Protein AF-A0A8T2RJU0-F1 (afdb_monomer_lite)

Structure (mmCIF, N/CA/C/O backbone):
data_AF-A0A8T2RJU0-F1
#
_entry.id   AF-A0A8T2RJU0-F1
#
loop_
_atom_site.group_PDB
_atom_site.id
_atom_site.type_symbol
_atom_site.label_atom_id
_atom_site.label_alt_id
_atom_site.label_comp_id
_atom_site.label_asym_id
_atom_site.label_entity_id
_atom_site.label_seq_id
_atom_site.pdbx_PDB_ins_code
_atom_site.Cartn_x
_atom_site.Cartn_y
_atom_site.Cartn_z
_atom_site.occupancy
_atom_site.B_iso_or_equiv
_atom_site.auth_seq_id
_atom_site.auth_comp_id
_atom_site.auth_asym_id
_atom_site.auth_atom_id
_atom_site.pdbx_PDB_model_num
ATOM 1 N N . MET A 1 1 ? -23.908 3.191 -24.877 1.00 33.78 1 MET A N 1
ATOM 2 C CA . MET A 1 1 ? -23.913 2.663 -23.496 1.00 33.78 1 MET A CA 1
ATOM 3 C C . MET A 1 1 ? -22.673 3.198 -22.809 1.00 33.78 1 MET A C 1
ATOM 5 O O . MET A 1 1 ? -21.604 2.634 -22.975 1.00 33.78 1 MET A O 1
ATOM 9 N N . GLU A 1 2 ? -22.792 4.337 -22.132 1.00 31.78 2 GLU A N 1
ATOM 10 C CA . GLU A 1 2 ? -21.718 4.871 -21.294 1.00 31.78 2 GLU A CA 1
ATOM 11 C C . GLU A 1 2 ? -21.849 4.246 -19.907 1.00 31.78 2 GLU A C 1
ATOM 13 O O . GLU A 1 2 ? -22.791 4.521 -19.166 1.00 31.78 2 GLU A O 1
ATOM 18 N N . THR A 1 3 ? -20.930 3.351 -19.564 1.00 36.59 3 THR A N 1
ATOM 19 C CA . THR A 1 3 ? -20.770 2.868 -18.194 1.00 36.59 3 THR A CA 1
ATOM 20 C C . THR A 1 3 ? -20.219 4.012 -17.352 1.00 36.59 3 THR A C 1
ATOM 22 O O . THR A 1 3 ? -19.035 4.344 -17.437 1.00 36.59 3 THR A O 1
ATOM 25 N N . SER A 1 4 ? -21.081 4.645 -16.555 1.00 39.00 4 SER A N 1
ATOM 26 C CA . SER A 1 4 ? -20.671 5.668 -15.597 1.00 39.00 4 SER A CA 1
ATOM 27 C C . SER A 1 4 ? -19.676 5.065 -14.603 1.00 39.00 4 SER A C 1
ATOM 29 O O . SER A 1 4 ? -20.055 4.239 -13.769 1.00 39.00 4 SER A O 1
ATOM 31 N N . LYS A 1 5 ? -18.410 5.491 -14.660 1.00 43.53 5 LYS A N 1
ATOM 32 C CA . LYS A 1 5 ? -17.435 5.286 -13.582 1.00 43.53 5 LYS A CA 1
ATOM 33 C C . LYS A 1 5 ? -17.913 6.071 -12.358 1.00 43.53 5 LYS A C 1
ATOM 35 O O . LYS A 1 5 ? -17.593 7.244 -12.185 1.00 43.53 5 LYS A O 1
ATOM 40 N N . GLN A 1 6 ? -18.753 5.445 -11.538 1.00 42.31 6 GLN A N 1
ATOM 41 C CA . GLN A 1 6 ? -19.249 6.016 -10.290 1.00 42.31 6 GLN A CA 1
ATOM 42 C C . GLN A 1 6 ? -18.139 5.962 -9.232 1.00 42.31 6 GLN A C 1
ATOM 44 O O . GLN A 1 6 ? -18.083 5.086 -8.356 1.00 42.31 6 GLN A O 1
ATOM 49 N N . GLY A 1 7 ? -17.260 6.967 -9.288 1.00 53.59 7 GLY A N 1
ATOM 50 C CA . GLY A 1 7 ? -16.509 7.402 -8.112 1.00 53.59 7 GLY A CA 1
ATOM 51 C C . GLY A 1 7 ? -17.478 7.589 -6.938 1.00 53.59 7 GLY A C 1
ATOM 52 O O . GLY A 1 7 ? -18.671 7.790 -7.161 1.00 53.59 7 GLY A O 1
ATOM 53 N N . LEU A 1 8 ? -17.004 7.464 -5.687 1.00 56.50 8 LEU A N 1
ATOM 54 C CA . LEU A 1 8 ? -17.857 7.660 -4.497 1.00 56.50 8 LEU A CA 1
ATOM 55 C C . LEU A 1 8 ? -18.736 8.907 -4.689 1.00 56.50 8 LEU A C 1
ATOM 57 O O . LEU A 1 8 ? -18.196 10.014 -4.716 1.00 56.50 8 LEU A O 1
ATOM 61 N N . ASN A 1 9 ? -20.038 8.693 -4.893 1.00 71.00 9 ASN A N 1
ATOM 62 C CA . ASN A 1 9 ? -21.027 9.749 -5.054 1.00 71.00 9 ASN A CA 1
ATOM 63 C C . ASN A 1 9 ? -21.396 10.290 -3.664 1.00 71.00 9 ASN A C 1
ATOM 65 O O . ASN A 1 9 ? -21.119 9.647 -2.647 1.00 71.00 9 ASN A O 1
ATOM 69 N N . ASP A 1 10 ? -22.032 11.458 -3.603 1.00 66.81 10 ASP A N 1
ATOM 70 C CA . ASP A 1 10 ? -22.423 12.097 -2.336 1.00 66.81 10 ASP A CA 1
ATOM 71 C C . ASP A 1 10 ? -23.282 11.177 -1.453 1.00 66.81 10 ASP A C 1
ATOM 73 O O . ASP A 1 10 ? -23.211 11.223 -0.227 1.00 66.81 10 ASP A O 1
ATOM 77 N N . LYS A 1 11 ? -24.019 10.250 -2.078 1.00 66.94 11 LYS A N 1
ATOM 78 C CA . LYS A 1 11 ? -24.786 9.205 -1.395 1.00 66.94 11 LYS A CA 1
ATOM 79 C C . LYS A 1 11 ? -23.885 8.239 -0.614 1.00 66.94 11 LYS A C 1
ATOM 81 O O . LYS A 1 11 ? -24.197 7.935 0.531 1.00 66.94 11 LYS A O 1
ATOM 86 N N . CYS A 1 12 ? -22.758 7.792 -1.174 1.00 66.31 12 CYS A N 1
ATOM 87 C CA . CYS A 1 12 ? -21.783 6.978 -0.440 1.00 66.31 12 CYS A CA 1
ATOM 88 C C . CYS A 1 12 ? -21.172 7.749 0.737 1.00 66.31 12 CYS A C 1
ATOM 90 O O . CYS A 1 12 ? -21.046 7.186 1.820 1.00 66.31 12 CYS A O 1
ATOM 92 N N . MET A 1 13 ? -20.825 9.027 0.553 1.00 70.19 13 MET A N 1
ATOM 93 C CA . MET A 1 13 ? -20.273 9.846 1.643 1.00 70.19 13 MET A CA 1
ATOM 94 C C . MET A 1 13 ? -21.298 10.084 2.757 1.00 70.19 13 MET A C 1
ATOM 96 O O . MET A 1 13 ? -20.949 10.012 3.931 1.00 70.19 13 MET A O 1
ATOM 100 N N . SER A 1 14 ? -22.569 10.286 2.401 1.00 73.00 14 SER A N 1
ATOM 101 C CA . SER A 1 14 ? -23.668 10.368 3.364 1.00 73.00 14 SER A CA 1
ATOM 102 C C . SER A 1 14 ? -23.851 9.061 4.137 1.00 73.00 14 SER A C 1
ATOM 104 O O . SER A 1 14 ? -24.059 9.110 5.343 1.00 73.00 14 SER A O 1
ATOM 106 N N . ILE A 1 15 ? -23.748 7.901 3.477 1.00 73.00 15 ILE A N 1
ATOM 107 C CA . ILE A 1 15 ? -23.814 6.594 4.152 1.00 73.00 15 ILE A CA 1
ATOM 108 C C . ILE A 1 15 ? -22.641 6.436 5.121 1.00 73.00 15 ILE A C 1
ATOM 110 O O . ILE A 1 15 ? -22.858 6.043 6.261 1.00 73.00 15 ILE A O 1
ATOM 114 N N . VAL A 1 16 ? -21.417 6.788 4.708 1.00 68.56 16 VAL A N 1
ATOM 115 C CA . VAL A 1 16 ? -20.245 6.768 5.598 1.00 68.56 16 VAL A CA 1
ATOM 116 C C . VAL A 1 16 ? -20.484 7.655 6.822 1.00 68.56 16 VAL A C 1
ATOM 118 O O . VAL A 1 16 ? -20.270 7.196 7.936 1.00 68.56 16 VAL A O 1
ATOM 121 N N . ALA A 1 17 ? -20.996 8.876 6.642 1.00 72.62 17 ALA A N 1
ATOM 122 C CA . ALA A 1 17 ? -21.311 9.772 7.755 1.00 72.62 17 ALA A CA 1
ATOM 123 C C . ALA A 1 17 ? -22.383 9.197 8.702 1.00 72.62 17 ALA A C 1
ATOM 125 O O . ALA A 1 17 ? -22.285 9.362 9.915 1.00 72.62 17 ALA A O 1
ATOM 126 N N . SER A 1 18 ? -23.389 8.489 8.178 1.00 72.12 18 SER A N 1
ATOM 127 C CA . SER A 1 18 ? -24.371 7.775 9.005 1.00 72.12 18 SER A CA 1
ATOM 128 C C . SER A 1 18 ? -23.759 6.576 9.740 1.00 72.12 18 SER A C 1
ATOM 130 O O . SER A 1 18 ? -24.092 6.345 10.897 1.00 72.12 18 SER A O 1
ATOM 132 N N . LEU A 1 19 ? -22.833 5.837 9.119 1.00 67.81 19 LEU A N 1
ATOM 133 C CA . LEU A 1 19 ? -22.111 4.735 9.770 1.00 67.81 19 LEU A CA 1
ATOM 134 C C . LEU A 1 19 ? -21.207 5.226 10.910 1.00 67.81 19 LEU A C 1
ATOM 136 O O . LEU A 1 19 ? -21.098 4.547 11.928 1.00 67.81 19 LEU A O 1
ATOM 140 N N . GLU A 1 20 ? -20.610 6.416 10.789 1.00 65.88 20 GLU A N 1
ATOM 141 C CA . GLU A 1 20 ? -19.825 7.027 11.875 1.00 65.88 20 GLU A CA 1
ATOM 142 C C . GLU A 1 20 ? -20.654 7.234 13.151 1.00 65.88 20 GLU A C 1
ATOM 144 O O . GLU A 1 20 ? -20.118 7.137 14.254 1.00 65.88 20 GLU A O 1
ATOM 149 N N . GLN A 1 21 ? -21.965 7.462 13.012 1.00 65.62 21 GLN A N 1
ATOM 150 C CA . GLN A 1 21 ? -22.892 7.587 14.144 1.00 65.62 21 GLN A CA 1
ATOM 151 C C . GLN A 1 21 ? -23.200 6.235 14.804 1.00 65.62 21 GLN A C 1
ATOM 153 O O . GLN A 1 21 ? -23.546 6.202 15.981 1.00 65.62 21 GLN A O 1
ATOM 158 N N . LEU A 1 22 ? -23.062 5.131 14.062 1.00 64.44 22 LEU A N 1
ATOM 159 C CA . LEU A 1 22 ? -23.313 3.767 14.543 1.00 64.44 22 LEU A CA 1
ATOM 160 C C . LEU A 1 22 ? -22.086 3.128 15.211 1.00 64.44 22 LEU A C 1
ATOM 162 O O . LEU A 1 22 ? -22.232 2.106 15.869 1.00 64.44 22 LEU A O 1
ATOM 166 N N . ARG A 1 23 ? -20.897 3.724 15.033 1.00 62.44 23 ARG A N 1
ATOM 167 C CA . ARG A 1 23 ? -19.598 3.402 15.656 1.00 62.44 23 ARG A CA 1
ATOM 168 C C . ARG A 1 23 ? -19.475 1.962 16.186 1.00 62.44 23 ARG A C 1
ATOM 170 O O . ARG A 1 23 ? -19.374 1.734 17.385 1.00 62.44 23 ARG A O 1
ATOM 177 N N . HIS A 1 24 ? -19.391 0.996 15.272 1.00 70.12 24 HIS A N 1
ATOM 178 C CA . HIS A 1 24 ? -19.139 -0.418 15.591 1.00 70.12 24 HIS A CA 1
ATOM 179 C C . HIS A 1 24 ? -17.650 -0.749 15.796 1.00 70.12 24 HIS A C 1
ATOM 181 O O . HIS A 1 24 ? -17.226 -1.880 15.612 1.00 70.12 24 HIS A O 1
ATOM 187 N N . VAL A 1 25 ? -16.820 0.228 16.162 1.00 82.12 25 VAL A N 1
ATOM 188 C CA . VAL A 1 25 ? -15.382 -0.018 16.333 1.00 82.12 25 VAL A CA 1
ATOM 189 C C . VAL A 1 25 ? -15.129 -0.462 17.774 1.00 82.12 25 VAL A C 1
ATOM 191 O O . VAL A 1 25 ? -15.402 0.331 18.681 1.00 82.12 25 VAL A O 1
ATOM 194 N N . PRO A 1 26 ? -14.632 -1.691 18.016 1.00 86.25 26 PRO A N 1
ATOM 195 C CA . PRO A 1 26 ? -14.205 -2.079 19.352 1.00 86.25 26 PRO A CA 1
ATOM 196 C C . PRO A 1 26 ? -13.078 -1.148 19.804 1.00 86.25 26 PRO A C 1
ATOM 198 O O . PRO A 1 26 ? -12.271 -0.710 18.985 1.00 86.25 26 PRO A O 1
ATOM 201 N N . ASP A 1 27 ? -13.008 -0.849 21.101 1.00 91.25 27 ASP A N 1
ATOM 202 C CA . ASP A 1 27 ? -11.884 -0.084 21.642 1.00 91.25 27 ASP A CA 1
ATOM 203 C C . ASP A 1 27 ? -10.588 -0.858 21.370 1.00 91.25 27 ASP A C 1
ATOM 205 O O . ASP A 1 27 ? -10.375 -1.932 21.936 1.00 91.25 27 ASP A O 1
ATOM 209 N N . LEU A 1 28 ? -9.752 -0.324 20.476 1.00 92.06 28 LEU A N 1
ATOM 210 C CA . LEU A 1 28 ? -8.515 -0.964 20.033 1.00 92.06 28 LEU A CA 1
ATOM 211 C C . LEU A 1 28 ? -7.458 -1.011 21.138 1.00 92.06 28 LEU A C 1
ATOM 213 O O . LEU A 1 28 ? -6.610 -1.896 21.123 1.00 92.06 28 LEU A O 1
ATOM 217 N N . VAL A 1 29 ? -7.499 -0.088 22.104 1.00 92.81 29 VAL A N 1
ATOM 218 C CA . VAL A 1 29 ? -6.594 -0.126 23.261 1.00 92.81 29 VAL A CA 1
ATOM 219 C C . VAL A 1 29 ? -6.959 -1.311 24.152 1.00 92.81 29 VAL A C 1
ATOM 221 O O . VAL A 1 29 ? -6.074 -2.005 24.647 1.00 92.81 29 VAL A O 1
ATOM 224 N N . ALA A 1 30 ? -8.257 -1.573 24.321 1.00 93.19 30 ALA A N 1
ATOM 225 C CA . ALA A 1 30 ? -8.746 -2.726 25.074 1.00 93.19 30 ALA A CA 1
ATOM 226 C C . ALA A 1 30 ? -8.676 -4.046 24.280 1.00 93.19 30 ALA A C 1
ATOM 228 O O . ALA A 1 30 ? -8.506 -5.105 24.879 1.00 93.19 30 ALA A O 1
ATOM 229 N N . ASN A 1 31 ? -8.800 -3.993 22.950 1.00 92.12 31 ASN A N 1
ATOM 230 C CA . ASN A 1 31 ? -8.857 -5.153 22.055 1.00 92.12 31 ASN A CA 1
ATOM 231 C C . ASN A 1 31 ? -7.889 -4.986 20.866 1.00 92.12 31 ASN A C 1
ATOM 233 O O . ASN A 1 31 ? -8.332 -4.849 19.721 1.00 92.12 31 ASN A O 1
ATOM 237 N N . PRO A 1 32 ? -6.565 -5.011 21.098 1.00 90.69 32 PRO A N 1
ATOM 238 C CA . PRO A 1 32 ? -5.572 -4.767 20.049 1.00 90.69 32 PRO A CA 1
ATOM 239 C C . PRO A 1 32 ? -5.605 -5.818 18.935 1.00 90.69 32 PRO A C 1
ATOM 241 O O . PRO A 1 32 ? -5.255 -5.527 17.796 1.00 90.69 32 PRO A O 1
ATOM 244 N N . ASP A 1 33 ? -6.089 -7.028 19.215 1.00 90.75 33 ASP A N 1
ATOM 245 C CA . ASP A 1 33 ? -6.210 -8.082 18.205 1.00 90.75 33 ASP A CA 1
ATOM 246 C C . ASP A 1 33 ? -7.253 -7.768 17.123 1.00 90.75 33 ASP A C 1
ATOM 248 O O . ASP A 1 33 ? -7.176 -8.319 16.025 1.00 90.75 33 ASP A O 1
ATOM 252 N N . ALA A 1 34 ? -8.175 -6.832 17.375 1.00 90.69 34 ALA A N 1
ATOM 253 C CA . ALA A 1 34 ? -9.215 -6.453 16.422 1.00 90.69 34 ALA A CA 1
ATOM 254 C C . ALA A 1 34 ? -8.659 -5.850 15.119 1.00 90.69 34 ALA A C 1
ATOM 256 O O . ALA A 1 34 ? -9.334 -5.890 14.091 1.00 90.69 34 ALA A O 1
ATOM 257 N N . VAL A 1 35 ? -7.429 -5.314 15.118 1.00 91.00 35 VAL A N 1
ATOM 258 C CA . VAL A 1 35 ? -6.805 -4.781 13.892 1.00 91.00 35 VAL A CA 1
ATOM 259 C C . VAL A 1 35 ? -6.093 -5.835 13.053 1.00 91.00 35 VAL A C 1
ATOM 261 O O . VAL A 1 35 ? -5.775 -5.563 11.895 1.00 91.00 35 VAL A O 1
ATOM 264 N N . LYS A 1 36 ? -5.853 -7.032 13.590 1.00 91.88 36 LYS A N 1
ATOM 265 C CA . LYS A 1 36 ? -5.057 -8.060 12.914 1.00 91.88 36 LYS A CA 1
ATOM 266 C C . LYS A 1 36 ? -5.770 -8.618 11.685 1.00 91.88 36 LYS A C 1
ATOM 268 O O . LYS A 1 36 ? -7.000 -8.574 11.587 1.00 91.88 36 LYS A O 1
ATOM 273 N N . GLY A 1 37 ? -4.979 -9.149 10.760 1.00 90.94 37 GLY A N 1
ATOM 274 C CA . GLY A 1 37 ? -5.450 -9.873 9.584 1.00 90.94 37 GLY A CA 1
ATOM 275 C C . GLY A 1 37 ? -5.097 -9.200 8.263 1.00 90.94 37 GLY A C 1
ATOM 276 O O . GLY A 1 37 ? -4.570 -8.086 8.213 1.00 90.94 37 GLY A O 1
ATOM 277 N N . ARG A 1 38 ? -5.408 -9.913 7.179 1.00 92.69 38 ARG A N 1
ATOM 278 C CA . ARG A 1 38 ? -5.237 -9.445 5.807 1.00 92.69 38 ARG A CA 1
ATOM 279 C C . ARG A 1 38 ? -6.521 -8.799 5.310 1.00 92.69 38 ARG A C 1
ATOM 281 O O . ARG A 1 38 ? -7.581 -9.420 5.295 1.00 92.69 38 ARG A O 1
ATOM 288 N N . LEU A 1 39 ? -6.415 -7.560 4.858 1.00 93.69 39 LEU A N 1
ATOM 289 C CA . LEU A 1 39 ? -7.517 -6.784 4.307 1.00 93.69 39 LEU A CA 1
ATOM 290 C C . LEU A 1 39 ? -7.314 -6.593 2.805 1.00 93.69 39 LEU A C 1
ATOM 292 O O . LEU A 1 39 ? -6.226 -6.209 2.394 1.00 93.69 39 LEU A O 1
ATOM 296 N N . ILE A 1 40 ? -8.348 -6.785 1.990 1.00 93.44 40 ILE A N 1
ATOM 297 C CA . ILE A 1 40 ? -8.352 -6.397 0.573 1.00 93.44 40 ILE A CA 1
ATOM 298 C C . ILE A 1 40 ? -9.119 -5.087 0.385 1.00 93.44 40 ILE A C 1
ATOM 300 O O . ILE A 1 40 ? -10.177 -4.881 0.980 1.00 93.44 40 ILE A O 1
ATOM 304 N N . GLY A 1 41 ? -8.597 -4.195 -0.450 1.00 90.31 41 GLY A N 1
ATOM 305 C CA . GLY A 1 41 ? -9.275 -2.968 -0.848 1.00 90.31 41 GLY A CA 1
ATOM 306 C C . GLY A 1 41 ? -10.473 -3.268 -1.741 1.00 90.31 41 GLY A C 1
ATOM 307 O O . GLY A 1 41 ? -10.314 -3.828 -2.817 1.00 90.31 41 GLY A O 1
ATOM 308 N N . LEU A 1 42 ? -11.672 -2.872 -1.308 1.00 87.69 42 LEU A N 1
ATOM 309 C CA . LEU A 1 42 ? -12.883 -2.922 -2.136 1.00 87.69 42 LEU A CA 1
ATOM 310 C C . LEU A 1 42 ? -13.110 -1.605 -2.869 1.00 87.69 42 LEU A C 1
ATOM 312 O O . LEU A 1 42 ? -13.572 -1.561 -4.006 1.00 87.69 42 LEU A O 1
ATOM 316 N N . LYS A 1 43 ? -12.845 -0.502 -2.172 1.00 83.69 43 LYS A N 1
ATOM 317 C CA . LYS A 1 43 ? -12.972 0.841 -2.716 1.00 83.69 43 LYS A CA 1
ATOM 318 C C . LYS A 1 43 ? -12.112 1.781 -1.909 1.00 83.69 43 LYS A C 1
ATOM 320 O O . LYS A 1 43 ? -11.907 1.598 -0.715 1.00 83.69 43 LYS A O 1
ATOM 325 N N . GLY A 1 44 ? -11.719 2.875 -2.521 1.00 76.38 44 GLY A N 1
ATOM 326 C CA . GLY A 1 44 ? -11.268 4.007 -1.750 1.00 76.38 44 GLY A CA 1
ATOM 327 C C . GLY A 1 44 ? -10.933 5.182 -2.631 1.00 76.38 44 GLY A C 1
ATOM 328 O O . GLY A 1 44 ? -10.990 5.107 -3.855 1.00 76.38 44 GLY A O 1
ATOM 329 N N . LYS A 1 45 ? -10.620 6.274 -1.960 1.00 75.38 45 LYS A N 1
ATOM 330 C CA . LYS A 1 45 ? -10.137 7.502 -2.556 1.00 75.38 45 LYS A CA 1
ATOM 331 C C . LYS A 1 45 ? -8.966 7.957 -1.722 1.00 75.38 45 LYS A C 1
ATOM 333 O O . LYS A 1 45 ? -9.132 8.230 -0.533 1.00 75.38 45 LYS A O 1
ATOM 338 N N . TYR A 1 46 ? -7.798 8.052 -2.333 1.00 73.94 46 TYR A N 1
ATOM 339 C CA . TYR A 1 46 ? -6.639 8.642 -1.683 1.00 73.94 46 TYR A CA 1
ATOM 340 C C . TYR A 1 46 ? -6.307 9.972 -2.337 1.00 73.94 46 TYR A C 1
ATOM 342 O O . TYR A 1 46 ? -6.483 10.179 -3.537 1.00 73.94 46 TYR A O 1
ATOM 350 N N . LYS A 1 47 ? -5.890 10.907 -1.490 1.00 69.12 47 LYS A N 1
ATOM 351 C CA . LYS A 1 47 ? -5.548 12.258 -1.894 1.00 69.12 47 LYS A CA 1
ATOM 352 C C . LYS A 1 47 ? -4.099 12.273 -2.360 1.00 69.12 47 LYS A C 1
ATOM 354 O O . LYS A 1 47 ? -3.185 12.166 -1.544 1.00 69.12 47 LYS A O 1
ATOM 359 N N . GLU A 1 48 ? -3.903 12.417 -3.660 1.00 68.38 48 GLU A N 1
ATOM 360 C CA . GLU A 1 48 ? -2.595 12.644 -4.257 1.00 68.38 48 GLU A CA 1
ATOM 361 C C . GLU A 1 48 ? -2.312 14.149 -4.306 1.00 68.38 48 GLU A C 1
ATOM 363 O O . GLU A 1 48 ? -3.130 14.935 -4.793 1.00 68.38 48 GLU A O 1
ATOM 368 N N . ASN A 1 49 ? -1.138 14.544 -3.811 1.00 64.00 49 ASN A N 1
ATOM 369 C CA . ASN A 1 49 ? -0.580 15.868 -4.064 1.00 64.00 49 ASN A CA 1
ATOM 370 C C . ASN A 1 49 ? 0.388 15.738 -5.239 1.00 64.00 49 ASN A C 1
ATOM 372 O O . ASN A 1 49 ? 1.480 15.189 -5.079 1.00 64.00 49 ASN A O 1
ATOM 376 N N . ARG A 1 50 ? -0.009 16.221 -6.415 1.00 62.31 50 ARG A N 1
ATOM 377 C CA . ARG A 1 50 ? 0.862 16.210 -7.592 1.00 62.31 50 ARG A CA 1
ATOM 378 C C . ARG A 1 50 ? 1.921 17.307 -7.498 1.00 62.31 50 ARG A C 1
ATOM 380 O O . ARG A 1 50 ? 1.762 18.292 -6.776 1.00 62.31 50 ARG A O 1
ATOM 387 N N . MET A 1 51 ? 2.991 17.156 -8.280 1.00 53.94 51 MET A N 1
ATOM 388 C CA . MET A 1 51 ? 4.059 18.161 -8.380 1.00 53.94 51 MET A CA 1
ATOM 389 C C . MET A 1 51 ? 3.561 19.523 -8.897 1.00 53.94 51 MET A C 1
ATOM 391 O O . MET A 1 51 ? 4.193 20.538 -8.634 1.00 53.94 51 MET A O 1
ATOM 395 N N . ASP A 1 52 ? 2.416 19.561 -9.588 1.00 64.00 52 ASP A N 1
ATOM 396 C CA . ASP A 1 52 ? 1.757 20.791 -10.051 1.00 64.00 52 ASP A CA 1
ATOM 397 C C . ASP A 1 52 ? 0.928 21.495 -8.955 1.00 64.00 52 ASP A C 1
ATOM 399 O O . ASP A 1 52 ? 0.218 22.462 -9.233 1.00 64.00 52 ASP A O 1
ATOM 403 N N . GLY A 1 53 ? 0.977 20.997 -7.714 1.00 58.59 53 GLY A N 1
ATOM 404 C CA . GLY A 1 53 ? 0.230 21.525 -6.575 1.00 58.59 53 GLY A CA 1
ATOM 405 C C . GLY A 1 53 ? -1.262 21.184 -6.584 1.00 58.59 53 GLY A C 1
ATOM 406 O O . GLY A 1 53 ? -1.968 21.538 -5.637 1.00 58.59 53 GLY A O 1
ATOM 407 N N . LYS A 1 54 ? -1.769 20.485 -7.610 1.00 56.44 54 LYS A N 1
ATOM 408 C CA . LYS A 1 54 ? -3.179 20.094 -7.677 1.00 56.44 54 LYS A CA 1
ATOM 409 C C . LYS A 1 54 ? -3.425 18.842 -6.849 1.00 56.44 54 LYS A C 1
ATOM 411 O O . LYS A 1 54 ? -2.655 17.882 -6.856 1.00 56.44 54 LYS A O 1
ATOM 416 N N . GLN A 1 55 ? -4.555 18.863 -6.154 1.00 59.81 55 GLN A N 1
ATOM 417 C CA . GLN A 1 55 ? -5.052 17.723 -5.400 1.00 59.81 55 GLN A CA 1
ATOM 418 C C . GLN A 1 55 ? -5.944 16.889 -6.310 1.00 59.81 55 GLN A C 1
ATOM 420 O O . GLN A 1 55 ? -6.862 17.419 -6.939 1.00 59.81 55 GLN A O 1
ATOM 425 N N . ARG A 1 56 ? -5.677 15.587 -6.381 1.00 65.62 56 ARG A N 1
ATOM 426 C CA . ARG A 1 56 ? -6.556 14.628 -7.052 1.00 65.62 56 ARG A CA 1
ATOM 427 C C . ARG A 1 56 ? -6.943 13.527 -6.087 1.00 65.62 56 ARG A C 1
ATOM 429 O O . ARG A 1 56 ? -6.164 13.145 -5.218 1.00 65.62 56 ARG A O 1
ATOM 436 N N . TYR A 1 57 ? -8.161 13.036 -6.253 1.00 64.25 57 TYR A N 1
ATOM 437 C CA . TYR A 1 57 ? -8.576 11.785 -5.648 1.00 64.25 57 TYR A CA 1
ATOM 438 C C . TYR A 1 57 ? -8.374 10.699 -6.685 1.00 64.25 57 TYR A C 1
ATOM 440 O O . TYR A 1 57 ? -8.932 10.785 -7.777 1.00 64.25 57 TYR A O 1
ATOM 448 N N . LEU A 1 58 ? -7.549 9.724 -6.344 1.00 61.97 58 LEU A N 1
ATOM 449 C CA . LEU A 1 58 ? -7.357 8.540 -7.159 1.00 61.97 58 LEU A CA 1
ATOM 450 C C . LEU A 1 58 ? -8.263 7.441 -6.607 1.00 61.97 58 LEU A C 1
ATOM 452 O O . LEU A 1 58 ? -8.292 7.205 -5.394 1.00 61.97 58 LEU A O 1
ATOM 456 N N . ASP A 1 59 ? -9.039 6.826 -7.498 1.00 68.62 59 ASP A N 1
ATOM 457 C CA . ASP A 1 59 ? -9.744 5.581 -7.198 1.00 68.62 59 ASP A CA 1
ATOM 458 C C . ASP A 1 59 ? -8.717 4.425 -7.167 1.00 68.62 59 ASP A C 1
ATOM 460 O O . ASP A 1 59 ? -7.607 4.577 -7.670 1.00 68.62 59 ASP A O 1
ATOM 464 N N . PHE A 1 60 ? -9.027 3.281 -6.558 1.00 69.06 60 PHE A N 1
ATOM 465 C CA . PHE A 1 60 ? -8.036 2.198 -6.421 1.00 69.06 60 PHE A CA 1
ATOM 466 C C . PHE A 1 60 ? -7.835 1.381 -7.704 1.00 69.06 60 PHE A C 1
ATOM 468 O O . PHE A 1 60 ? -6.699 1.114 -8.071 1.00 69.06 60 PHE A O 1
ATOM 475 N N . GLU A 1 61 ? -8.907 1.000 -8.394 1.00 78.75 61 GLU A N 1
ATOM 476 C CA . GLU A 1 61 ? -8.827 0.080 -9.532 1.00 78.75 61 GLU A CA 1
ATOM 477 C C . GLU A 1 61 ? -8.812 0.830 -10.869 1.00 78.75 61 GLU A C 1
ATOM 479 O O . GLU A 1 61 ? -9.683 1.656 -11.159 1.00 78.75 61 GLU A O 1
ATOM 484 N N . GLY A 1 62 ? -7.808 0.541 -11.694 1.00 83.50 62 GLY A N 1
ATOM 485 C CA . GLY A 1 62 ? -7.612 1.122 -13.018 1.00 83.50 62 GLY A CA 1
ATOM 486 C C . GLY A 1 62 ? -7.137 2.578 -13.012 1.00 83.50 62 GLY A C 1
ATOM 487 O O . GLY A 1 62 ? -7.169 3.229 -14.060 1.00 83.50 62 GLY A O 1
ATOM 488 N N . SER A 1 63 ? -6.729 3.119 -11.861 1.00 85.31 63 SER A N 1
ATOM 489 C CA . SER A 1 63 ? -6.249 4.501 -11.773 1.00 85.31 63 SER A CA 1
ATOM 490 C C . SER A 1 63 ? -4.788 4.615 -12.199 1.00 85.31 63 SER A C 1
ATOM 492 O O . SER A 1 63 ? -3.933 3.939 -11.618 1.00 85.31 63 SER A O 1
ATOM 494 N N . PRO A 1 64 ? -4.471 5.503 -13.157 1.00 89.69 64 PRO A N 1
ATOM 495 C CA . PRO A 1 64 ? -3.094 5.805 -13.505 1.00 89.69 64 PRO A CA 1
ATOM 496 C C . PRO A 1 64 ? -2.447 6.684 -12.428 1.00 89.69 64 PRO A C 1
ATOM 498 O O . PRO A 1 64 ? -3.059 7.627 -11.916 1.00 89.69 64 PRO A O 1
ATOM 501 N N . THR A 1 65 ? -1.191 6.394 -12.116 1.00 91.00 65 THR A N 1
ATOM 502 C CA . THR A 1 65 ? -0.340 7.163 -11.200 1.00 91.00 65 THR A CA 1
ATOM 503 C C . THR A 1 65 ? 1.131 6.946 -11.569 1.00 91.00 65 THR A C 1
ATOM 505 O O . THR A 1 65 ? 1.425 6.295 -12.570 1.00 91.00 65 THR A O 1
ATOM 508 N N . THR A 1 66 ? 2.064 7.470 -10.774 1.00 92.94 66 THR A N 1
ATOM 509 C CA . THR A 1 66 ? 3.494 7.192 -10.939 1.00 92.94 66 THR A CA 1
ATOM 510 C C . THR A 1 66 ? 4.039 6.269 -9.855 1.00 92.94 66 THR A C 1
ATOM 512 O O . THR A 1 66 ? 3.537 6.230 -8.725 1.00 92.94 66 THR A O 1
ATOM 515 N N . LEU A 1 67 ? 5.129 5.569 -10.174 1.00 93.19 67 LEU A N 1
ATOM 516 C CA . LEU A 1 67 ? 5.883 4.762 -9.217 1.00 93.19 67 LEU A CA 1
ATOM 517 C C . LEU A 1 67 ? 6.285 5.577 -7.987 1.00 93.19 67 LEU A C 1
ATOM 519 O O . LEU A 1 67 ? 6.080 5.134 -6.861 1.00 93.19 67 LEU A O 1
ATOM 523 N N . GLY A 1 68 ? 6.797 6.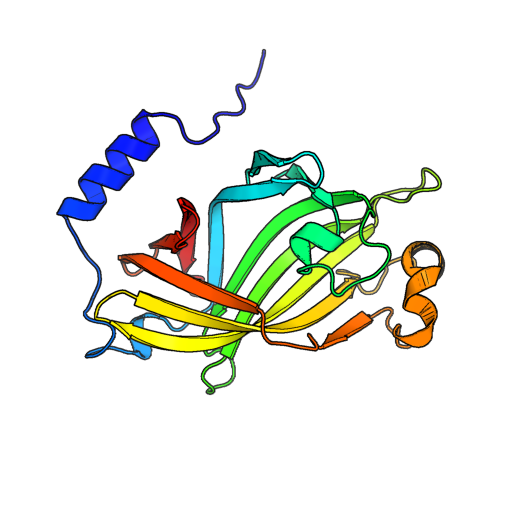792 -8.191 1.00 90.50 68 GLY A N 1
ATOM 524 C CA . GLY A 1 68 ? 7.217 7.667 -7.104 1.00 90.50 68 GLY A CA 1
ATOM 525 C C . GLY A 1 68 ? 6.070 8.036 -6.162 1.00 90.50 68 GLY A C 1
ATOM 526 O O . GLY A 1 68 ? 6.275 8.088 -4.952 1.00 90.50 68 GLY A O 1
ATOM 527 N N . ALA A 1 69 ? 4.852 8.244 -6.666 1.00 88.69 69 ALA A N 1
ATOM 528 C CA . ALA A 1 69 ? 3.699 8.499 -5.806 1.00 88.69 69 ALA A CA 1
ATOM 529 C C . ALA A 1 69 ? 3.344 7.268 -4.948 1.00 88.69 69 ALA A C 1
ATOM 531 O O . ALA A 1 69 ? 3.134 7.403 -3.741 1.00 88.69 69 ALA A O 1
ATOM 532 N N . SER A 1 70 ? 3.343 6.074 -5.546 1.00 89.69 70 SER A N 1
ATOM 533 C CA . SER A 1 70 ? 2.975 4.816 -4.874 1.00 89.69 70 SER A CA 1
ATOM 534 C C . SER A 1 70 ? 4.067 4.231 -3.972 1.00 89.69 70 SER A C 1
ATOM 536 O O . SER A 1 70 ? 3.767 3.423 -3.095 1.00 89.69 70 SER A O 1
ATOM 538 N N . SER A 1 71 ? 5.322 4.636 -4.171 1.00 90.38 71 SER A N 1
ATOM 539 C CA . SER A 1 71 ? 6.488 4.175 -3.408 1.00 90.38 71 SER A CA 1
ATOM 540 C C . SER A 1 71 ? 7.063 5.253 -2.478 1.00 90.38 71 SER A C 1
ATOM 542 O O . SER A 1 71 ? 8.237 5.185 -2.103 1.00 90.38 71 SER A O 1
ATOM 544 N N . PHE A 1 72 ? 6.321 6.336 -2.225 1.00 89.00 72 PHE A N 1
ATOM 545 C CA . PHE A 1 72 ? 6.782 7.510 -1.467 1.00 89.00 72 PHE A CA 1
ATOM 546 C C . PHE A 1 72 ? 8.166 8.033 -1.904 1.00 89.00 72 PHE A C 1
ATOM 548 O O . PHE A 1 72 ? 9.023 8.367 -1.085 1.00 89.00 72 PHE A O 1
ATOM 555 N N . MET A 1 73 ? 8.384 8.094 -3.219 1.00 91.12 73 MET A N 1
ATOM 556 C CA . MET A 1 73 ? 9.586 8.587 -3.903 1.00 91.12 73 MET A CA 1
ATOM 557 C C . MET A 1 73 ? 10.872 7.794 -3.622 1.00 91.12 73 MET A C 1
ATOM 559 O O . MET A 1 73 ? 11.962 8.270 -3.946 1.00 91.12 73 MET A O 1
ATOM 563 N N . ALA A 1 74 ? 10.768 6.598 -3.035 1.00 90.94 74 ALA A N 1
ATOM 564 C CA . ALA A 1 74 ? 11.929 5.763 -2.734 1.00 90.94 74 ALA A CA 1
ATOM 565 C C . ALA A 1 74 ? 12.438 4.930 -3.921 1.00 90.94 74 ALA A C 1
ATOM 567 O O . ALA A 1 74 ? 13.630 4.638 -3.960 1.00 90.94 74 ALA A O 1
ATOM 568 N N . LEU A 1 75 ? 11.586 4.594 -4.897 1.00 92.69 75 LEU A N 1
ATOM 569 C CA . LEU A 1 75 ? 11.975 3.818 -6.077 1.00 92.69 75 LEU A CA 1
ATOM 570 C C . LEU A 1 75 ? 12.260 4.713 -7.293 1.00 92.69 75 LEU A C 1
ATOM 572 O O . LEU A 1 75 ? 11.807 5.861 -7.377 1.00 92.69 75 LEU A O 1
ATOM 576 N N . LYS A 1 76 ? 13.032 4.175 -8.242 1.00 92.31 76 LYS A N 1
ATOM 577 C CA . LYS A 1 76 ? 13.423 4.827 -9.500 1.00 92.31 76 LYS A CA 1
ATOM 578 C C . LYS A 1 76 ? 13.017 3.964 -10.699 1.00 92.31 76 LYS A C 1
ATOM 580 O O . LYS A 1 76 ? 13.102 2.750 -10.563 1.00 92.31 76 LYS A O 1
ATOM 585 N N . PRO A 1 77 ? 12.637 4.555 -11.848 1.00 93.19 77 PRO A N 1
ATOM 586 C CA . PRO A 1 77 ? 12.423 5.988 -12.070 1.00 93.19 77 PRO A CA 1
ATOM 587 C C . PRO A 1 77 ? 11.113 6.490 -11.422 1.00 93.19 77 PRO A C 1
ATOM 589 O O . PRO A 1 77 ? 10.077 5.838 -11.526 1.00 93.19 77 PRO A O 1
ATOM 592 N N . PRO A 1 78 ? 11.092 7.668 -10.767 1.00 91.06 78 PRO A N 1
ATOM 593 C CA . PRO A 1 78 ? 9.939 8.106 -9.969 1.00 91.06 78 PRO A CA 1
ATOM 594 C C . PRO A 1 78 ? 8.731 8.534 -10.817 1.00 91.06 78 PRO A C 1
ATOM 596 O O . PRO A 1 78 ? 7.606 8.552 -10.322 1.00 91.06 78 PRO A O 1
ATOM 599 N N . ASN A 1 79 ? 8.962 8.884 -12.084 1.00 92.25 79 ASN A N 1
ATOM 600 C CA . ASN A 1 79 ? 7.928 9.294 -13.036 1.00 92.25 79 ASN A CA 1
ATOM 601 C C . ASN A 1 79 ? 7.440 8.133 -13.911 1.00 92.25 79 ASN A C 1
ATOM 603 O O . ASN A 1 79 ? 6.719 8.376 -14.869 1.00 92.25 79 ASN A O 1
ATOM 607 N N . LEU A 1 80 ? 7.853 6.897 -13.615 1.00 93.94 80 LEU A N 1
ATOM 608 C CA . LEU A 1 80 ? 7.376 5.719 -14.328 1.00 93.94 80 LEU A CA 1
ATOM 609 C C . LEU A 1 80 ? 5.868 5.577 -14.139 1.00 93.94 80 LEU A C 1
ATOM 611 O O . LEU A 1 80 ? 5.401 5.523 -12.998 1.00 93.94 80 LEU A O 1
ATOM 615 N N . ASP A 1 81 ? 5.131 5.518 -15.244 1.00 95.06 81 ASP A N 1
ATOM 616 C CA . ASP A 1 81 ? 3.684 5.354 -15.216 1.00 95.06 81 ASP A CA 1
ATOM 617 C C . ASP A 1 81 ? 3.315 3.933 -14.786 1.00 95.06 81 ASP A C 1
ATOM 619 O O . ASP A 1 81 ? 3.851 2.936 -15.277 1.00 95.06 81 ASP A O 1
ATOM 623 N N . ILE A 1 82 ? 2.366 3.850 -13.858 1.00 95.19 82 ILE A N 1
ATOM 624 C CA . ILE A 1 82 ? 1.803 2.595 -13.375 1.00 95.19 82 ILE A CA 1
ATOM 625 C C . ILE A 1 82 ? 0.281 2.699 -13.303 1.00 95.19 82 ILE A C 1
ATOM 627 O O . ILE A 1 82 ? -0.284 3.780 -13.112 1.00 95.19 82 ILE A O 1
ATOM 631 N N . VAL A 1 83 ? -0.389 1.559 -13.415 1.00 93.62 83 VAL A N 1
ATOM 632 C CA . VAL A 1 83 ? -1.840 1.447 -13.235 1.00 93.62 83 VAL A CA 1
ATOM 633 C C . VAL A 1 83 ? -2.107 0.583 -12.018 1.00 93.62 83 VAL A C 1
ATOM 635 O O . VAL A 1 83 ? -1.607 -0.535 -11.941 1.00 93.62 83 VAL A O 1
ATOM 638 N N . LEU A 1 84 ? -2.870 1.102 -11.058 1.00 91.69 84 LEU A N 1
ATOM 639 C CA . LEU A 1 84 ? -3.231 0.353 -9.856 1.00 91.69 84 LEU A CA 1
ATOM 640 C C . LEU A 1 84 ? -4.396 -0.600 -10.136 1.00 91.69 84 LEU A C 1
ATOM 642 O O . LEU A 1 84 ? -5.336 -0.220 -10.829 1.00 91.69 84 LEU A O 1
ATOM 646 N N . TYR A 1 85 ? -4.368 -1.803 -9.565 1.00 88.56 85 TYR A N 1
ATOM 647 C CA . TYR A 1 85 ? -5.464 -2.772 -9.675 1.00 88.56 85 TYR A CA 1
ATOM 648 C C . TYR A 1 85 ? -6.123 -3.040 -8.336 1.00 88.56 85 TYR A C 1
ATOM 650 O O . TYR A 1 85 ? -7.295 -2.741 -8.137 1.00 88.56 85 TYR A O 1
ATOM 658 N N . THR A 1 86 ? -5.360 -3.604 -7.408 1.00 89.31 86 THR A N 1
ATOM 659 C CA . THR A 1 86 ? -5.861 -3.989 -6.094 1.00 89.31 86 THR A CA 1
ATOM 660 C C . THR A 1 86 ? 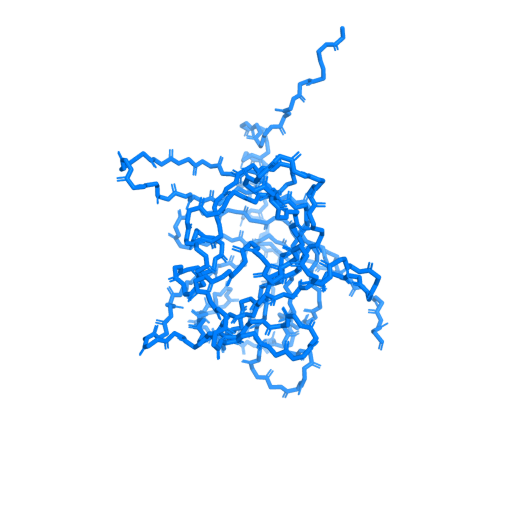-4.832 -3.654 -5.031 1.00 89.31 86 THR A C 1
ATOM 662 O O . THR A 1 86 ? -3.645 -3.489 -5.314 1.00 89.31 86 THR A O 1
ATOM 665 N N . SER A 1 87 ? -5.294 -3.515 -3.797 1.00 91.00 87 SER A N 1
ATOM 666 C CA . SER A 1 87 ? -4.433 -3.263 -2.652 1.00 91.00 87 SER A CA 1
ATOM 667 C C . SER A 1 87 ? -4.776 -4.204 -1.518 1.00 91.00 87 SER A C 1
ATOM 669 O O . SER A 1 87 ? -5.955 -4.442 -1.254 1.00 91.00 87 SER A O 1
ATOM 671 N N . TYR A 1 88 ? -3.760 -4.636 -0.794 1.00 91.88 88 TYR A N 1
ATOM 672 C CA . TYR A 1 88 ? -3.883 -5.422 0.416 1.00 91.88 88 TYR A CA 1
ATOM 673 C C . TYR A 1 88 ? -3.252 -4.673 1.586 1.00 91.88 88 TYR A C 1
ATOM 675 O O . TYR A 1 88 ? -2.293 -3.918 1.413 1.00 91.88 88 TYR A O 1
ATOM 683 N N . GLN A 1 89 ? -3.796 -4.877 2.780 1.00 92.69 89 GLN A N 1
ATOM 684 C CA . GLN A 1 89 ? -3.165 -4.463 4.026 1.00 92.69 89 GLN A CA 1
ATOM 685 C C . GLN A 1 89 ? -2.952 -5.696 4.884 1.00 92.69 89 GLN A C 1
ATOM 687 O O . GLN A 1 89 ? -3.919 -6.304 5.340 1.00 92.69 89 GLN A O 1
ATOM 692 N N . ASP A 1 90 ? -1.692 -6.042 5.097 1.00 91.69 90 ASP A N 1
ATOM 693 C CA . ASP A 1 90 ? -1.304 -7.133 5.980 1.00 91.69 90 ASP A CA 1
ATOM 694 C C . ASP A 1 90 ? -0.948 -6.541 7.339 1.00 91.69 90 ASP A C 1
ATOM 696 O O . ASP A 1 90 ? 0.011 -5.775 7.446 1.00 91.69 90 ASP A O 1
ATOM 700 N N . VAL A 1 91 ? -1.736 -6.867 8.367 1.00 90.81 91 VAL A N 1
ATOM 701 C CA . VAL A 1 91 ? -1.549 -6.356 9.732 1.00 90.81 91 VAL A CA 1
ATOM 702 C C . VAL A 1 91 ? -1.240 -7.515 10.676 1.00 90.81 91 VAL A C 1
ATOM 704 O O . VAL A 1 91 ? -2.072 -8.405 10.866 1.00 90.81 91 VAL A O 1
ATOM 707 N N . CYS A 1 92 ? -0.051 -7.489 11.282 1.00 87.19 92 CYS A N 1
ATOM 708 C CA . CYS A 1 92 ? 0.462 -8.500 12.214 1.00 87.19 92 CYS A CA 1
ATOM 709 C C . CYS A 1 92 ? 0.498 -9.943 11.674 1.00 87.19 92 CYS A C 1
ATOM 711 O O . CYS A 1 92 ? 0.308 -10.885 12.444 1.00 87.19 92 CYS A O 1
ATOM 713 N N . MET A 1 93 ? 0.757 -10.145 10.379 1.00 75.94 93 MET A N 1
ATOM 714 C CA . MET A 1 93 ? 0.786 -11.497 9.790 1.00 75.94 93 MET A CA 1
ATOM 715 C C . MET A 1 93 ? 1.973 -12.353 10.276 1.00 75.94 93 MET A C 1
ATOM 717 O O . MET A 1 93 ? 1.854 -13.571 10.332 1.00 75.94 93 MET A O 1
ATOM 721 N N . ASP A 1 94 ? 3.071 -11.724 10.714 1.00 70.44 94 ASP A N 1
ATOM 722 C CA . ASP A 1 94 ? 4.302 -12.407 11.157 1.00 70.44 94 ASP A CA 1
ATOM 723 C C . ASP A 1 94 ? 4.489 -12.396 12.691 1.00 70.44 94 ASP A C 1
ATOM 725 O O . ASP A 1 94 ? 5.594 -12.587 13.200 1.00 70.44 94 ASP A O 1
ATOM 729 N N . GLY A 1 95 ? 3.431 -12.102 13.457 1.00 61.00 95 GLY A N 1
ATOM 730 C CA . GLY A 1 95 ? 3.483 -12.064 14.928 1.00 61.00 95 GLY A CA 1
ATOM 731 C C . GLY A 1 95 ? 4.201 -10.849 15.542 1.00 61.00 95 GLY A C 1
ATOM 732 O O . GLY A 1 95 ? 4.370 -10.798 16.758 1.00 61.00 95 GLY A O 1
ATOM 733 N N . GLN A 1 96 ? 4.598 -9.865 14.729 1.00 71.19 96 GLN A N 1
ATOM 734 C CA . GLN A 1 96 ? 5.123 -8.560 15.161 1.00 71.19 96 GLN A CA 1
ATOM 735 C C . GLN A 1 96 ? 4.118 -7.434 14.863 1.00 71.19 96 GLN A C 1
ATOM 737 O O . GLN A 1 96 ? 3.152 -7.646 14.127 1.00 71.19 96 GLN A O 1
ATOM 742 N N . ASP A 1 97 ? 4.368 -6.222 15.374 1.00 76.62 97 ASP A N 1
ATOM 743 C CA . ASP A 1 97 ? 3.645 -4.987 15.011 1.00 76.62 97 ASP A CA 1
ATOM 744 C C . ASP A 1 97 ? 4.002 -4.545 13.577 1.00 76.62 97 ASP A C 1
ATOM 746 O O . ASP A 1 97 ? 4.558 -3.470 13.327 1.00 76.62 97 ASP A O 1
ATOM 750 N N . SER A 1 98 ? 3.747 -5.432 12.617 1.00 89.25 98 SER A N 1
ATOM 751 C CA . SER A 1 98 ? 3.998 -5.236 11.201 1.00 89.25 98 SER A CA 1
ATOM 752 C C . SER A 1 98 ? 2.733 -4.761 10.500 1.00 89.25 98 SER A C 1
ATOM 754 O O . SER A 1 98 ? 1.622 -5.222 10.760 1.00 89.25 98 SER A O 1
ATOM 756 N N . TYR A 1 99 ? 2.923 -3.813 9.594 1.00 91.88 99 TYR A N 1
ATOM 757 C CA . TYR A 1 99 ? 1.918 -3.356 8.653 1.00 91.88 99 TYR A CA 1
ATOM 758 C C . TYR A 1 99 ? 2.552 -3.361 7.266 1.00 91.88 99 TYR A C 1
ATOM 760 O O . TYR A 1 99 ? 3.646 -2.828 7.089 1.00 91.88 99 TYR A O 1
ATOM 768 N N . ALA A 1 100 ? 1.891 -3.923 6.264 1.00 93.25 100 ALA A N 1
ATOM 769 C CA . ALA A 1 100 ? 2.316 -3.773 4.878 1.00 93.25 100 ALA A CA 1
ATOM 770 C C . ALA A 1 100 ? 1.142 -3.318 4.018 1.00 93.25 100 ALA A C 1
ATOM 772 O O . ALA A 1 100 ? 0.108 -3.978 3.984 1.00 93.25 100 ALA A O 1
ATOM 773 N N . LEU A 1 101 ? 1.321 -2.205 3.306 1.00 93.12 101 LEU A N 1
ATOM 774 C CA . LEU A 1 101 ? 0.432 -1.807 2.222 1.00 93.12 101 LEU A CA 1
ATOM 775 C C . LEU A 1 101 ? 0.994 -2.377 0.925 1.00 93.12 101 LEU A C 1
ATOM 777 O O . LEU A 1 101 ? 1.985 -1.873 0.391 1.00 93.12 101 LEU A O 1
ATOM 781 N N . VAL A 1 102 ? 0.353 -3.428 0.438 1.00 93.62 102 VAL A N 1
ATOM 782 C CA . VAL A 1 102 ? 0.711 -4.104 -0.803 1.00 93.62 102 VAL A CA 1
ATOM 783 C C . VAL A 1 102 ? -0.215 -3.610 -1.902 1.00 93.62 102 VAL A C 1
ATOM 785 O O . VAL A 1 102 ? -1.417 -3.493 -1.690 1.00 93.62 102 VAL A O 1
ATOM 788 N N . VAL A 1 103 ? 0.325 -3.292 -3.070 1.00 93.69 103 VAL A N 1
ATOM 789 C CA . VAL A 1 103 ? -0.440 -2.796 -4.209 1.00 93.69 103 VAL A CA 1
ATOM 790 C C . VAL A 1 103 ? -0.015 -3.553 -5.450 1.00 93.69 103 VAL A C 1
ATOM 792 O O . VAL A 1 103 ? 1.155 -3.560 -5.829 1.00 93.69 103 VAL A O 1
ATOM 795 N N . ASP A 1 104 ? -0.991 -4.171 -6.084 1.00 94.81 104 ASP A N 1
ATOM 796 C CA . ASP A 1 104 ? -0.846 -4.815 -7.372 1.00 94.81 104 ASP A CA 1
ATOM 797 C C . ASP A 1 104 ? -0.999 -3.761 -8.463 1.00 94.81 104 ASP A C 1
ATOM 799 O O . ASP A 1 104 ? -1.990 -3.023 -8.508 1.00 94.81 104 ASP A O 1
ATOM 803 N N . VAL A 1 105 ? 0.002 -3.682 -9.336 1.00 95.81 105 VAL A N 1
ATOM 804 C CA . VAL A 1 105 ? 0.090 -2.676 -10.393 1.00 95.81 105 VAL A CA 1
ATOM 805 C C . VAL A 1 105 ? 0.478 -3.298 -11.728 1.00 95.81 105 VAL A C 1
ATOM 807 O O . VAL A 1 105 ? 1.083 -4.367 -11.747 1.00 95.81 105 VAL A O 1
ATOM 810 N N . ASP A 1 106 ? 0.190 -2.604 -12.823 1.00 96.06 106 ASP A N 1
ATOM 811 C CA . ASP A 1 106 ? 0.896 -2.810 -14.089 1.00 96.06 106 ASP A CA 1
ATOM 812 C C . ASP A 1 106 ? 1.875 -1.667 -14.316 1.00 96.06 106 ASP A C 1
ATOM 814 O O . ASP A 1 106 ? 1.492 -0.493 -14.299 1.00 96.06 106 ASP A O 1
ATOM 818 N N . VAL A 1 107 ? 3.130 -2.022 -14.569 1.00 96.19 107 VAL A N 1
ATOM 819 C CA . VAL A 1 107 ? 4.177 -1.087 -14.967 1.00 96.19 107 VAL A CA 1
ATOM 820 C C . VAL A 1 107 ? 4.072 -0.842 -16.465 1.00 96.19 107 VAL A C 1
ATOM 822 O O . VAL A 1 107 ? 4.175 -1.779 -17.256 1.00 96.19 107 VAL A O 1
ATOM 825 N N . GLN A 1 108 ? 3.861 0.412 -16.864 1.00 95.12 108 GLN A N 1
ATOM 826 C CA . GLN A 1 108 ? 3.790 0.769 -18.278 1.00 95.12 108 GLN A CA 1
ATOM 827 C C . GLN A 1 108 ? 5.195 0.781 -18.875 1.00 95.12 108 GLN A C 1
ATOM 829 O O . GLN A 1 108 ? 6.108 1.393 -18.319 1.00 95.12 108 GLN A O 1
ATOM 834 N N . ASN A 1 109 ? 5.371 0.105 -20.009 1.00 91.06 109 ASN A N 1
ATOM 835 C CA . ASN A 1 109 ? 6.653 0.070 -20.696 1.00 91.06 109 ASN A CA 1
ATOM 836 C C . ASN A 1 109 ? 6.878 1.401 -21.447 1.00 91.06 109 ASN A C 1
ATOM 838 O O . ASN A 1 109 ? 6.115 1.698 -22.372 1.00 91.06 109 ASN A O 1
ATOM 842 N N . PRO A 1 110 ? 7.912 2.196 -21.103 1.00 87.94 110 PRO A N 1
ATOM 843 C CA . PRO A 1 110 ? 8.175 3.479 -21.761 1.00 87.94 110 PRO A CA 1
ATOM 844 C C . PRO A 1 110 ? 8.480 3.353 -23.259 1.00 87.94 110 PRO A C 1
ATOM 846 O O . PRO A 1 110 ? 8.230 4.291 -24.013 1.00 87.94 110 PRO A O 1
ATOM 849 N N . ASP A 1 111 ? 8.976 2.191 -23.691 1.00 88.00 111 ASP A N 1
ATOM 850 C CA . ASP A 1 111 ? 9.350 1.910 -25.080 1.00 88.00 111 ASP A CA 1
ATOM 851 C C . ASP A 1 111 ? 8.166 1.364 -25.912 1.00 88.00 111 ASP A C 1
ATOM 853 O O . ASP A 1 111 ? 8.340 0.944 -27.055 1.00 88.00 111 ASP A O 1
ATOM 857 N N . GLY A 1 112 ? 6.945 1.360 -25.357 1.00 85.62 112 GLY A N 1
ATOM 858 C CA . GLY A 1 112 ? 5.719 0.951 -26.057 1.00 85.62 112 GLY A CA 1
ATOM 859 C C . GLY A 1 112 ? 5.446 -0.559 -26.070 1.00 85.62 112 GLY A C 1
ATOM 860 O O . GLY A 1 112 ? 4.573 -1.013 -26.809 1.00 85.62 112 GLY A O 1
ATOM 861 N N . GLY A 1 113 ? 6.179 -1.340 -25.271 1.00 88.75 113 GLY A N 1
ATOM 862 C CA . GLY A 1 113 ? 5.907 -2.764 -25.052 1.00 88.75 113 GLY A CA 1
ATOM 863 C C . GLY A 1 113 ? 4.659 -3.031 -24.196 1.00 88.75 113 GLY A C 1
ATOM 864 O O . GLY A 1 113 ? 4.010 -2.112 -23.695 1.00 88.75 113 GLY A O 1
ATOM 865 N N . ASN A 1 114 ? 4.338 -4.312 -23.994 1.00 92.44 114 ASN A N 1
ATOM 866 C CA . ASN A 1 114 ? 3.235 -4.707 -23.114 1.00 92.44 114 ASN A CA 1
ATOM 867 C C . ASN A 1 114 ? 3.502 -4.263 -21.662 1.00 92.44 114 ASN A C 1
ATOM 869 O O . ASN A 1 114 ? 4.654 -4.327 -21.217 1.00 92.44 114 ASN A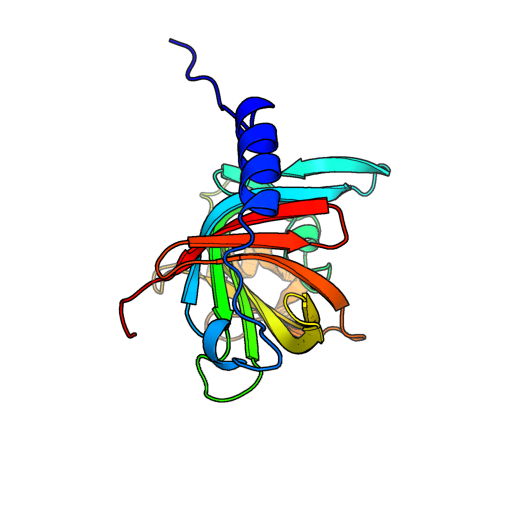 O 1
ATOM 873 N N . PRO A 1 115 ? 2.464 -3.855 -20.906 1.00 94.12 115 PRO A N 1
ATOM 874 C CA . PRO A 1 115 ? 2.604 -3.599 -19.479 1.00 94.12 115 PRO A CA 1
ATOM 875 C C . PRO A 1 115 ? 3.082 -4.844 -18.727 1.00 94.12 115 PRO A C 1
ATOM 877 O O . PRO A 1 115 ? 2.692 -5.965 -19.061 1.00 94.12 115 PRO A O 1
ATOM 880 N N . LEU A 1 116 ? 3.910 -4.643 -17.703 1.00 95.50 116 LEU A N 1
ATOM 881 C CA . LEU A 1 116 ? 4.457 -5.722 -16.882 1.00 95.50 116 LEU A CA 1
ATOM 882 C C . LEU A 1 116 ? 3.754 -5.763 -15.515 1.00 95.50 116 LEU A C 1
ATOM 884 O O . LEU A 1 116 ? 3.862 -4.791 -14.757 1.00 95.50 116 LEU A O 1
ATOM 888 N N . PRO A 1 117 ? 3.062 -6.863 -15.167 1.00 96.50 117 PRO A N 1
ATOM 889 C CA . PRO A 1 117 ? 2.426 -7.009 -13.866 1.00 96.50 117 PRO A CA 1
ATOM 890 C C . PRO A 1 117 ? 3.452 -7.032 -12.735 1.00 96.50 117 PRO A C 1
ATOM 892 O O . PRO A 1 117 ? 4.392 -7.830 -12.724 1.00 96.50 117 PRO A O 1
ATOM 895 N N . ALA A 1 118 ? 3.233 -6.189 -11.737 1.00 96.94 118 ALA A N 1
ATOM 896 C CA . ALA A 1 118 ? 4.116 -6.039 -10.595 1.00 96.94 118 ALA A CA 1
ATOM 897 C C . ALA A 1 118 ? 3.342 -5.938 -9.283 1.00 96.94 118 ALA A C 1
ATOM 899 O O . ALA A 1 118 ? 2.118 -5.773 -9.246 1.00 96.94 118 ALA A O 1
ATOM 900 N N . GLN A 1 119 ? 4.083 -6.022 -8.189 1.00 96.88 119 GLN A N 1
ATOM 901 C CA . GLN A 1 119 ? 3.583 -5.780 -6.849 1.00 96.88 119 GLN A CA 1
ATOM 902 C C . GLN A 1 119 ? 4.525 -4.827 -6.120 1.00 96.88 119 GLN A C 1
ATOM 904 O O . GLN A 1 119 ? 5.733 -5.051 -6.092 1.00 96.88 119 GLN A O 1
ATOM 909 N N . ILE A 1 120 ? 3.960 -3.777 -5.528 1.00 96.44 120 ILE A N 1
ATOM 910 C CA . ILE A 1 120 ? 4.655 -2.835 -4.652 1.00 96.44 120 ILE A CA 1
ATOM 911 C C . ILE A 1 120 ? 4.260 -3.159 -3.213 1.00 96.44 120 ILE A C 1
ATOM 913 O O . ILE A 1 120 ? 3.075 -3.176 -2.901 1.00 96.44 120 ILE A O 1
ATOM 917 N N . ALA A 1 121 ? 5.220 -3.369 -2.320 1.00 95.81 121 ALA A N 1
ATOM 918 C CA . ALA A 1 121 ? 4.971 -3.571 -0.897 1.00 95.81 121 ALA A CA 1
ATOM 919 C C . ALA A 1 121 ? 5.622 -2.449 -0.083 1.00 95.81 121 ALA A C 1
ATOM 921 O O . ALA A 1 121 ? 6.842 -2.394 0.051 1.00 95.81 121 ALA A O 1
ATOM 922 N N . ASN A 1 122 ? 4.805 -1.561 0.481 1.00 95.50 122 ASN A N 1
ATOM 923 C CA . ASN A 1 122 ? 5.240 -0.530 1.419 1.00 95.50 122 ASN A CA 1
ATOM 924 C C . ASN A 1 122 ? 5.167 -1.094 2.843 1.00 95.50 122 ASN A C 1
ATOM 926 O O . ASN A 1 122 ? 4.073 -1.283 3.384 1.00 95.50 122 ASN A O 1
ATOM 930 N N . ARG A 1 123 ? 6.321 -1.364 3.454 1.00 95.25 123 ARG A N 1
ATOM 931 C CA . ARG A 1 123 ? 6.424 -1.955 4.792 1.00 95.25 123 ARG A CA 1
ATOM 932 C C . ARG A 1 123 ? 6.479 -0.866 5.855 1.00 95.25 123 ARG A C 1
ATOM 934 O O . ARG A 1 123 ? 7.196 0.129 5.723 1.00 95.25 123 ARG A O 1
ATOM 941 N N . ALA A 1 124 ? 5.734 -1.077 6.927 1.00 94.75 124 ALA A N 1
ATOM 942 C CA . ALA A 1 124 ? 5.600 -0.165 8.042 1.00 94.75 124 ALA A CA 1
ATOM 943 C C . ALA A 1 124 ? 5.517 -0.895 9.381 1.00 94.75 124 ALA A C 1
ATOM 945 O O . ALA A 1 124 ? 5.258 -2.097 9.466 1.00 94.75 124 ALA A O 1
ATOM 946 N N . ARG A 1 125 ? 5.758 -0.133 10.442 1.00 93.81 125 ARG A N 1
ATOM 947 C CA . ARG A 1 125 ? 5.316 -0.475 11.795 1.00 93.81 125 ARG A CA 1
ATOM 948 C C . ARG A 1 125 ? 4.070 0.332 12.102 1.00 93.81 125 ARG A C 1
ATOM 950 O O . ARG A 1 125 ? 3.862 1.381 11.488 1.00 93.81 125 ARG A O 1
ATOM 957 N N . PHE A 1 126 ? 3.272 -0.120 13.053 1.00 94.19 126 PHE A N 1
ATOM 958 C CA . PHE A 1 126 ? 2.150 0.670 13.536 1.00 94.19 126 PHE A CA 1
ATOM 959 C C . PHE A 1 126 ? 2.084 0.673 15.060 1.00 94.19 126 PHE A C 1
ATOM 961 O O . PHE A 1 126 ? 2.693 -0.163 15.722 1.00 94.19 126 PHE A O 1
ATOM 968 N N . SER A 1 127 ? 1.341 1.625 15.608 1.00 94.38 127 SER A N 1
ATOM 969 C CA . SER A 1 127 ? 1.001 1.679 17.025 1.00 94.38 127 SER A CA 1
ATOM 970 C C . SER A 1 127 ? -0.452 2.103 17.203 1.00 94.38 127 SER A C 1
ATOM 972 O O . SER A 1 127 ? -0.967 2.953 16.474 1.00 94.38 127 SER A O 1
ATOM 974 N N . ILE A 1 128 ? -1.125 1.505 18.184 1.00 95.19 128 ILE A N 1
ATOM 975 C CA . ILE A 1 128 ? -2.467 1.919 18.599 1.00 95.19 128 ILE A CA 1
ATOM 976 C C . ILE A 1 128 ? -2.304 3.139 19.504 1.00 95.19 128 ILE A C 1
ATOM 978 O O . ILE A 1 128 ? -1.698 3.056 20.570 1.00 95.19 128 ILE A O 1
ATOM 982 N N . VAL A 1 129 ? -2.823 4.283 19.062 1.00 95.31 129 VAL A N 1
ATOM 983 C CA . VAL A 1 129 ? -2.652 5.582 19.746 1.00 95.31 129 VAL A CA 1
ATOM 984 C C . VAL A 1 129 ? -3.960 6.145 20.298 1.00 95.31 129 VAL A C 1
ATOM 986 O O . VAL A 1 129 ? -3.989 7.235 20.867 1.00 95.31 129 VAL A O 1
ATOM 989 N N . GLY A 1 130 ? -5.051 5.405 20.134 1.00 94.12 130 GLY A N 1
ATOM 990 C CA . GLY A 1 130 ? -6.368 5.758 20.637 1.00 94.12 130 GLY A CA 1
ATOM 991 C C . GLY A 1 130 ? -7.365 4.620 20.433 1.00 94.12 130 GLY A C 1
ATOM 992 O O . GLY A 1 130 ? -7.022 3.612 19.812 1.00 94.12 130 GLY A O 1
ATOM 993 N N . PRO A 1 131 ? -8.613 4.789 20.898 1.00 93.56 131 PRO A N 1
ATOM 994 C CA . PRO A 1 131 ? -9.630 3.736 20.867 1.00 93.56 131 PRO A CA 1
ATOM 995 C C . PRO A 1 131 ? -9.987 3.278 19.450 1.00 93.56 131 PRO A C 1
ATOM 997 O O . PRO A 1 131 ? -10.583 2.224 19.284 1.00 93.56 131 PRO A O 1
ATOM 1000 N N . ASN A 1 132 ? -9.648 4.061 18.425 1.00 93.56 132 ASN A N 1
ATOM 1001 C CA . ASN A 1 132 ? -9.911 3.739 17.030 1.00 93.56 132 ASN A CA 1
ATOM 1002 C C . ASN A 1 132 ? -8.845 4.297 16.069 1.00 93.56 132 ASN A C 1
ATOM 1004 O O . ASN A 1 132 ? -9.135 4.492 14.892 1.00 93.56 132 ASN A O 1
ATOM 1008 N N . SER A 1 133 ? -7.634 4.581 16.556 1.00 94.69 133 SER A N 1
ATOM 1009 C CA . SER A 1 133 ? -6.602 5.289 15.787 1.00 94.69 133 SER A CA 1
ATOM 1010 C C . SER A 1 133 ? -5.282 4.534 15.781 1.00 94.69 133 SER A C 1
ATOM 1012 O O . SER A 1 133 ? -4.818 4.069 16.825 1.00 94.69 133 SER A O 1
ATOM 1014 N N . LEU A 1 134 ? -4.655 4.490 14.607 1.00 94.94 134 LEU A N 1
ATOM 1015 C CA . LEU A 1 134 ? -3.340 3.902 14.379 1.00 94.94 134 LEU A CA 1
ATOM 1016 C C . LEU A 1 134 ? -2.374 4.964 13.851 1.00 94.94 134 LEU A C 1
ATOM 1018 O O . LEU A 1 134 ? -2.681 5.646 12.866 1.00 94.94 134 LEU A O 1
ATOM 1022 N N . ASP A 1 135 ? -1.193 5.057 14.456 1.00 95.62 135 ASP A N 1
ATOM 1023 C CA . ASP A 1 135 ? -0.032 5.677 13.816 1.00 95.62 135 ASP A CA 1
ATOM 1024 C C . ASP A 1 135 ? 0.705 4.605 13.006 1.00 95.62 135 ASP A C 1
ATOM 1026 O O . ASP A 1 135 ? 0.832 3.466 13.445 1.00 95.62 135 ASP A O 1
ATOM 1030 N N . VAL A 1 136 ? 1.160 4.955 11.803 1.00 94.25 136 VAL A N 1
ATOM 1031 C CA . VAL A 1 136 ? 1.835 4.055 10.856 1.00 94.25 136 VAL A CA 1
ATOM 1032 C C . VAL A 1 136 ? 3.134 4.710 10.398 1.00 94.25 136 VAL A C 1
ATOM 1034 O O . VAL A 1 136 ? 3.138 5.869 9.983 1.00 94.25 136 VAL A O 1
ATOM 1037 N N . GLU A 1 137 ? 4.242 3.980 10.450 1.00 95.25 137 GLU A N 1
ATOM 1038 C CA . GLU A 1 137 ? 5.567 4.464 10.058 1.00 95.25 137 GLU A CA 1
ATOM 1039 C C . GLU A 1 137 ? 6.170 3.564 8.978 1.00 95.25 137 GLU A C 1
ATOM 1041 O O . GLU A 1 137 ? 6.703 2.493 9.277 1.00 95.25 137 GLU A O 1
ATOM 1046 N N . PHE A 1 138 ? 6.092 4.001 7.719 1.00 94.69 138 PHE A N 1
ATOM 1047 C CA . PHE A 1 138 ? 6.672 3.285 6.582 1.00 94.69 138 PHE A CA 1
ATOM 1048 C C . PHE A 1 138 ? 8.191 3.441 6.576 1.00 94.69 138 PHE A C 1
ATOM 1050 O O . PHE A 1 138 ? 8.705 4.563 6.574 1.00 94.69 138 PHE A O 1
ATOM 1057 N N . TYR A 1 139 ? 8.908 2.319 6.561 1.00 94.94 139 TYR A N 1
ATOM 1058 C CA . TYR A 1 139 ? 10.369 2.279 6.659 1.00 94.94 139 TYR A CA 1
ATOM 1059 C C . TYR A 1 139 ? 11.044 1.707 5.411 1.00 94.94 139 TYR A C 1
ATOM 1061 O O . TYR A 1 139 ? 12.202 2.034 5.154 1.00 94.94 139 TYR A O 1
ATOM 1069 N N . SER A 1 140 ? 10.339 0.921 4.599 1.00 94.81 140 SER A N 1
ATOM 1070 C CA . SER A 1 140 ? 10.871 0.430 3.329 1.00 94.81 140 SER A CA 1
ATOM 1071 C C . SER A 1 140 ? 9.784 0.195 2.293 1.00 94.81 140 SER A C 1
ATOM 1073 O O . SER A 1 140 ? 8.596 0.082 2.606 1.00 94.81 140 SER A O 1
ATOM 1075 N N . VAL A 1 141 ? 10.222 0.109 1.044 1.00 96.00 141 VAL A N 1
ATOM 1076 C CA . VAL A 1 141 ? 9.400 -0.285 -0.087 1.00 96.00 141 VAL A CA 1
ATOM 1077 C C . VAL A 1 141 ? 10.130 -1.327 -0.922 1.00 96.00 141 VAL A C 1
ATOM 1079 O O . VAL A 1 141 ? 11.348 -1.279 -1.093 1.00 96.00 141 VAL A O 1
ATOM 1082 N N . GLU A 1 142 ? 9.363 -2.270 -1.439 1.00 95.81 142 GLU A N 1
ATOM 1083 C CA . GLU A 1 142 ? 9.799 -3.303 -2.369 1.00 95.81 142 GLU A CA 1
ATOM 1084 C C . GLU A 1 142 ? 8.932 -3.214 -3.625 1.00 95.81 142 GLU A C 1
ATOM 1086 O O . GLU A 1 142 ? 7.729 -2.973 -3.523 1.00 95.81 142 GLU A O 1
ATOM 1091 N N . ILE A 1 143 ? 9.522 -3.416 -4.800 1.00 96.88 143 ILE A N 1
ATOM 1092 C CA . ILE A 1 143 ? 8.781 -3.731 -6.020 1.00 96.88 143 ILE A CA 1
ATOM 1093 C C . ILE A 1 143 ? 9.355 -4.996 -6.646 1.00 96.88 143 ILE A C 1
ATOM 1095 O O . ILE A 1 143 ? 10.571 -5.192 -6.673 1.00 96.88 143 ILE A O 1
ATOM 1099 N N . LYS A 1 144 ? 8.476 -5.857 -7.150 1.00 96.06 144 LYS A N 1
ATOM 1100 C CA . LYS A 1 144 ? 8.854 -7.093 -7.835 1.00 96.06 144 LYS A CA 1
ATOM 1101 C C . LYS A 1 144 ? 7.891 -7.433 -8.969 1.00 96.06 144 LYS A C 1
ATOM 1103 O O . LYS A 1 144 ? 6.725 -7.021 -8.905 1.00 96.06 144 LYS A O 1
ATOM 1108 N N . PRO A 1 145 ? 8.335 -8.233 -9.951 1.00 96.56 145 PRO A N 1
ATOM 1109 C CA . PRO A 1 145 ? 7.433 -8.919 -10.864 1.00 96.56 145 PRO A CA 1
ATOM 1110 C C . PRO A 1 145 ? 6.376 -9.721 -10.098 1.00 96.56 145 PRO A C 1
ATOM 1112 O O . PRO A 1 145 ? 6.683 -10.345 -9.079 1.00 96.56 145 PRO A O 1
ATOM 1115 N N . ARG A 1 146 ? 5.124 -9.715 -10.569 1.00 94.69 146 ARG A N 1
ATOM 1116 C CA . ARG A 1 146 ? 4.059 -10.500 -9.919 1.00 94.69 146 ARG A CA 1
ATOM 1117 C C . ARG A 1 146 ? 4.159 -11.987 -10.251 1.00 94.69 146 ARG A C 1
ATOM 1119 O O . ARG A 1 146 ? 3.813 -12.818 -9.415 1.00 94.69 146 ARG A O 1
ATOM 1126 N N . PHE A 1 147 ? 4.620 -12.308 -11.457 1.00 93.31 147 PHE A N 1
ATOM 1127 C CA . PHE A 1 147 ? 4.618 -13.666 -11.985 1.00 93.31 147 PHE A CA 1
ATOM 1128 C C . PHE A 1 147 ? 6.041 -14.155 -12.300 1.00 93.31 147 PHE A C 1
ATOM 1130 O O . PHE A 1 147 ? 6.832 -13.365 -12.828 1.00 93.31 147 PHE A O 1
ATOM 1137 N N . PRO A 1 148 ? 6.384 -15.426 -12.014 1.00 89.00 148 PRO A N 1
ATOM 1138 C CA . PRO A 1 148 ? 7.703 -15.993 -12.323 1.00 89.00 148 PRO A CA 1
ATOM 1139 C C . PRO A 1 148 ? 8.083 -15.938 -13.808 1.00 89.00 148 PRO A C 1
ATOM 1141 O O . PRO A 1 148 ? 9.258 -15.841 -14.138 1.00 89.00 148 PRO A O 1
ATOM 1144 N N . GLU A 1 149 ? 7.097 -15.988 -14.701 1.00 91.31 149 GLU A N 1
ATOM 1145 C CA . GLU A 1 149 ? 7.255 -15.940 -16.157 1.00 91.31 149 GLU A CA 1
ATOM 1146 C C . GLU A 1 149 ? 7.422 -14.523 -16.729 1.00 91.31 149 GLU A C 1
ATOM 1148 O O . GLU A 1 149 ? 7.411 -14.346 -17.947 1.00 91.31 149 GLU A O 1
ATOM 1153 N N . THR A 1 150 ? 7.542 -13.504 -15.873 1.00 92.19 150 THR A N 1
ATOM 1154 C CA . THR A 1 150 ? 7.754 -12.124 -16.323 1.00 92.19 150 THR A CA 1
ATOM 1155 C C . THR A 1 150 ? 9.044 -12.020 -17.136 1.00 92.19 150 THR A C 1
ATOM 1157 O O . THR A 1 150 ? 10.075 -12.567 -16.752 1.00 92.19 150 THR A O 1
ATOM 1160 N N . ASP A 1 151 ? 8.998 -11.269 -18.237 1.00 92.25 151 ASP A N 1
ATOM 1161 C CA . ASP A 1 151 ? 10.179 -10.922 -19.028 1.00 92.25 151 ASP A CA 1
ATOM 1162 C C . ASP A 1 151 ? 11.143 -10.064 -18.188 1.00 92.25 151 ASP A C 1
ATOM 1164 O O . ASP A 1 151 ? 10.957 -8.853 -18.023 1.00 92.25 151 ASP A O 1
ATOM 1168 N N . LEU A 1 152 ? 12.153 -10.719 -17.607 1.00 92.12 152 LEU A N 1
ATOM 1169 C CA . LEU A 1 152 ? 13.128 -10.076 -16.730 1.00 92.1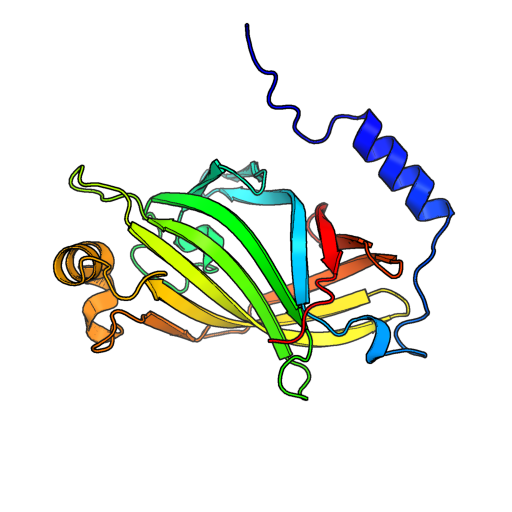2 152 LEU A CA 1
ATOM 1170 C C . LEU A 1 152 ? 14.047 -9.113 -17.483 1.00 92.12 152 LEU A C 1
ATOM 1172 O O . LEU A 1 152 ? 14.461 -8.113 -16.900 1.00 92.12 152 LEU A O 1
ATOM 1176 N N . ASP A 1 153 ? 14.326 -9.351 -18.764 1.00 91.69 153 ASP A N 1
ATOM 1177 C CA . ASP A 1 153 ? 15.159 -8.448 -19.558 1.00 91.69 153 ASP A CA 1
ATOM 1178 C C . ASP A 1 153 ? 14.416 -7.131 -19.812 1.00 91.69 153 ASP A C 1
ATOM 1180 O O . ASP A 1 153 ? 14.967 -6.042 -19.605 1.00 91.69 153 ASP A O 1
ATOM 1184 N N . ALA A 1 154 ? 13.132 -7.212 -20.177 1.00 92.44 154 ALA A N 1
ATOM 1185 C CA . ALA A 1 154 ? 12.269 -6.040 -20.289 1.00 92.44 154 ALA A CA 1
ATOM 1186 C C . ALA A 1 154 ? 12.108 -5.326 -18.937 1.00 92.44 154 ALA A C 1
ATOM 1188 O O . ALA A 1 154 ? 12.216 -4.099 -18.872 1.00 92.44 154 ALA A O 1
ATOM 1189 N N . TRP A 1 155 ? 11.909 -6.080 -17.851 1.00 93.75 155 TRP A N 1
ATOM 1190 C CA . TRP A 1 155 ? 11.806 -5.543 -16.493 1.00 93.75 155 TRP A CA 1
ATOM 1191 C C . TRP A 1 155 ? 13.056 -4.752 -16.092 1.00 93.75 155 TRP A C 1
ATOM 1193 O O . TRP A 1 155 ? 12.971 -3.565 -15.769 1.00 93.75 155 TRP A O 1
ATOM 1203 N N . ILE A 1 156 ? 14.234 -5.371 -16.184 1.00 91.75 156 ILE A N 1
ATOM 1204 C CA . ILE A 1 156 ? 15.521 -4.732 -15.884 1.00 91.75 156 ILE A CA 1
ATOM 1205 C C . ILE A 1 156 ? 15.722 -3.506 -16.782 1.00 91.75 156 ILE A C 1
ATOM 1207 O O . ILE A 1 156 ? 16.222 -2.475 -16.331 1.00 91.75 156 ILE A O 1
ATOM 1211 N N . SER A 1 157 ? 15.280 -3.571 -18.042 1.00 91.44 157 SER A N 1
ATOM 1212 C CA . SER A 1 157 ? 15.403 -2.448 -18.967 1.00 91.44 157 SER A CA 1
ATOM 1213 C C . SER A 1 157 ? 14.598 -1.212 -18.538 1.00 91.44 157 SER A C 1
ATOM 1215 O O . SER A 1 157 ? 15.080 -0.087 -18.690 1.00 91.44 157 SER A O 1
ATOM 1217 N N . ILE A 1 158 ? 13.406 -1.397 -17.968 1.00 93.38 158 ILE A N 1
ATOM 1218 C CA . ILE A 1 158 ? 12.580 -0.298 -17.440 1.00 93.38 158 ILE A CA 1
ATOM 1219 C C . ILE A 1 158 ? 13.231 0.315 -16.194 1.00 93.38 158 ILE A C 1
ATOM 1221 O O . ILE A 1 158 ? 13.269 1.536 -16.030 1.00 93.38 158 ILE A O 1
ATOM 1225 N N . PHE A 1 159 ? 13.787 -0.529 -15.327 1.00 92.38 159 PHE A N 1
ATOM 1226 C CA . PHE A 1 159 ? 14.369 -0.130 -14.047 1.00 92.38 159 PHE A CA 1
ATOM 1227 C C . PHE A 1 159 ? 15.876 0.160 -14.115 1.00 92.38 159 PHE A C 1
ATOM 1229 O O . PHE A 1 159 ? 16.550 0.146 -13.087 1.00 92.38 159 PHE A O 1
ATOM 1236 N N . LYS A 1 160 ? 16.408 0.525 -15.291 1.00 83.69 160 LYS A N 1
ATOM 1237 C CA . LYS A 1 160 ? 17.841 0.822 -15.503 1.00 83.69 160 LYS A CA 1
ATOM 1238 C C . LYS A 1 160 ? 18.442 1.784 -14.475 1.00 83.69 160 LYS A C 1
ATOM 1240 O O . LYS A 1 160 ? 19.570 1.582 -14.032 1.00 83.69 160 LYS A O 1
ATOM 1245 N N . GLU A 1 161 ? 17.698 2.815 -14.069 1.00 83.19 161 GLU A N 1
ATOM 1246 C CA . GLU A 1 161 ? 18.135 3.776 -13.040 1.00 83.19 161 GLU A CA 1
ATOM 1247 C C . GLU A 1 161 ? 18.305 3.143 -11.651 1.00 83.19 161 GLU A C 1
ATOM 1249 O O . GLU A 1 161 ? 19.107 3.615 -10.847 1.00 83.19 161 GLU A O 1
ATOM 1254 N N . ALA A 1 162 ? 17.549 2.084 -11.368 1.00 79.81 162 ALA A N 1
ATOM 1255 C CA . ALA A 1 162 ? 17.602 1.316 -10.135 1.00 79.81 162 ALA A CA 1
ATOM 1256 C C . ALA A 1 162 ? 18.525 0.089 -10.235 1.00 79.81 162 ALA A C 1
ATOM 1258 O O . ALA A 1 162 ? 18.640 -0.622 -9.244 1.00 79.81 162 ALA A O 1
ATOM 1259 N N . ASN A 1 163 ? 19.191 -0.167 -11.375 1.00 67.50 163 ASN A N 1
ATOM 1260 C CA . ASN A 1 163 ? 19.882 -1.435 -11.676 1.00 67.50 163 ASN A CA 1
ATOM 1261 C C . ASN A 1 163 ? 20.787 -1.973 -10.558 1.00 67.50 163 ASN A C 1
ATOM 1263 O O . ASN A 1 163 ? 20.837 -3.178 -10.348 1.00 67.50 163 ASN A O 1
ATOM 1267 N N . SER A 1 164 ? 21.484 -1.115 -9.809 1.00 73.88 164 SER A N 1
ATOM 1268 C CA . SER A 1 164 ? 22.346 -1.553 -8.698 1.00 73.88 164 SER A CA 1
ATOM 1269 C C . SER A 1 164 ? 21.591 -2.097 -7.475 1.00 73.88 164 SER A C 1
ATOM 1271 O O . SER A 1 164 ? 22.217 -2.643 -6.571 1.00 73.88 164 SER A O 1
ATOM 1273 N N . GLN A 1 165 ? 20.270 -1.936 -7.426 1.00 78.50 165 GLN A N 1
ATOM 1274 C CA . GLN A 1 165 ? 19.372 -2.373 -6.353 1.00 78.50 165 GLN A CA 1
ATOM 1275 C C . GLN A 1 165 ? 18.499 -3.569 -6.759 1.00 78.50 165 GLN A C 1
ATOM 1277 O O . GLN A 1 165 ? 17.753 -4.076 -5.922 1.00 78.50 165 GLN A O 1
ATOM 1282 N N . ILE A 1 166 ? 18.564 -3.995 -8.025 1.00 91.75 166 ILE A N 1
ATOM 1283 C CA . ILE A 1 166 ? 17.786 -5.120 -8.548 1.00 91.75 166 ILE A CA 1
ATOM 1284 C C . ILE A 1 166 ? 18.553 -6.415 -8.273 1.00 91.75 166 ILE A C 1
ATOM 1286 O O . ILE A 1 166 ? 19.725 -6.530 -8.629 1.00 91.75 166 ILE A O 1
ATOM 1290 N N . ASN A 1 167 ? 17.908 -7.393 -7.638 1.00 92.25 167 ASN A N 1
ATOM 1291 C CA . ASN A 1 167 ? 18.493 -8.723 -7.460 1.00 92.25 167 ASN A CA 1
ATOM 1292 C C . ASN A 1 167 ? 18.243 -9.638 -8.676 1.00 92.25 167 ASN A C 1
ATOM 1294 O O . ASN A 1 167 ? 17.562 -9.270 -9.630 1.00 92.25 167 ASN A O 1
ATOM 1298 N N . GLU A 1 168 ? 18.761 -10.866 -8.623 1.00 89.44 168 GLU A N 1
ATOM 1299 C CA . GLU A 1 168 ? 18.621 -11.874 -9.689 1.00 89.44 168 GLU A CA 1
ATOM 1300 C C . GLU A 1 168 ? 17.167 -12.228 -10.056 1.00 89.44 168 GLU A C 1
ATOM 1302 O O . GLU A 1 168 ? 16.909 -12.676 -11.167 1.00 89.44 168 GLU A O 1
ATOM 1307 N N . ASN A 1 169 ? 16.213 -11.976 -9.154 1.00 91.19 169 ASN A N 1
ATOM 1308 C CA . ASN A 1 169 ? 14.786 -12.236 -9.354 1.00 91.19 169 ASN A CA 1
ATOM 1309 C C . ASN A 1 169 ? 14.008 -10.975 -9.776 1.00 91.19 169 ASN A C 1
ATOM 1311 O O . ASN A 1 169 ? 12.778 -10.955 -9.722 1.00 91.19 169 ASN A O 1
ATOM 1315 N N . GLY A 1 170 ? 14.700 -9.887 -10.129 1.00 92.25 170 GLY A N 1
ATOM 1316 C CA . GLY A 1 170 ? 14.065 -8.623 -10.501 1.00 92.25 170 GLY A CA 1
ATOM 1317 C C . GLY A 1 170 ? 13.499 -7.828 -9.318 1.00 92.25 170 GLY A C 1
ATOM 1318 O O . GLY A 1 170 ? 12.820 -6.826 -9.530 1.00 92.25 170 GLY A O 1
ATOM 1319 N N . VAL A 1 171 ? 13.750 -8.236 -8.072 1.00 95.50 171 VAL A N 1
ATOM 1320 C CA . VAL A 1 171 ? 13.235 -7.530 -6.890 1.00 95.50 171 VAL A CA 1
ATOM 1321 C C . VAL A 1 171 ? 14.094 -6.307 -6.607 1.00 95.50 171 VAL A C 1
ATOM 1323 O O . VAL A 1 171 ? 15.320 -6.403 -6.558 1.00 95.50 171 VAL A O 1
ATOM 1326 N N . ILE A 1 172 ? 13.436 -5.176 -6.370 1.00 95.50 172 ILE A N 1
ATOM 1327 C CA . ILE A 1 172 ? 14.063 -3.904 -6.018 1.00 95.50 172 ILE A CA 1
ATOM 1328 C C . ILE A 1 172 ? 13.586 -3.508 -4.628 1.00 95.50 172 ILE A C 1
ATOM 1330 O O . ILE A 1 172 ? 12.387 -3.337 -4.408 1.00 95.50 172 ILE A O 1
ATOM 1334 N N . CYS A 1 173 ? 14.523 -3.321 -3.703 1.00 94.81 173 CYS A N 1
ATOM 1335 C CA . CYS A 1 173 ? 14.235 -2.893 -2.337 1.00 94.81 173 CYS A CA 1
ATOM 1336 C C . CYS A 1 173 ? 14.884 -1.539 -2.056 1.00 94.81 173 CYS A C 1
ATOM 1338 O O . CYS A 1 173 ? 16.062 -1.329 -2.347 1.00 94.81 173 CYS A O 1
ATOM 1340 N N . ALA A 1 174 ? 14.133 -0.637 -1.430 1.00 93.31 174 ALA A N 1
ATOM 1341 C CA . ALA A 1 174 ? 14.637 0.648 -0.974 1.00 93.31 174 ALA A CA 1
ATOM 1342 C C . ALA A 1 174 ? 14.179 0.933 0.459 1.00 93.31 174 ALA A C 1
ATOM 1344 O O . ALA A 1 174 ? 13.001 0.817 0.797 1.00 93.31 174 ALA A O 1
ATOM 1345 N N . GLU A 1 175 ? 15.117 1.354 1.303 1.00 93.44 175 GLU A N 1
ATOM 1346 C CA . GLU A 1 175 ? 14.811 1.867 2.636 1.00 93.44 175 GLU A CA 1
ATOM 1347 C C . GLU A 1 175 ? 14.571 3.377 2.592 1.00 93.44 175 GLU A C 1
ATOM 1349 O O . GLU A 1 175 ? 15.259 4.136 1.898 1.00 93.44 175 GLU A O 1
ATOM 1354 N N . HIS A 1 176 ? 13.607 3.845 3.380 1.00 90.81 176 HIS A N 1
ATOM 1355 C CA . HIS A 1 176 ? 13.410 5.271 3.564 1.00 90.81 176 HIS A CA 1
ATOM 1356 C C . HIS A 1 176 ? 14.478 5.825 4.510 1.00 90.81 176 HIS A C 1
ATOM 1358 O O . HIS A 1 176 ? 14.565 5.433 5.669 1.00 90.81 176 HIS A O 1
ATOM 1364 N N . LYS A 1 177 ? 15.232 6.838 4.058 1.00 88.50 177 LYS A N 1
ATOM 1365 C CA . LYS A 1 177 ? 16.212 7.554 4.906 1.00 88.50 177 LYS A CA 1
ATOM 1366 C C . LYS A 1 177 ? 15.599 8.119 6.194 1.00 88.50 177 LYS A C 1
ATOM 1368 O O . LYS A 1 177 ? 16.296 8.301 7.187 1.00 88.50 177 LYS A O 1
ATOM 1373 N N . LYS A 1 178 ? 14.312 8.468 6.149 1.00 91.25 178 LYS A N 1
ATOM 1374 C CA . LYS A 1 178 ? 13.495 8.867 7.297 1.00 91.25 178 LYS A CA 1
ATOM 1375 C C . LYS A 1 178 ? 12.137 8.181 7.162 1.00 91.25 178 LYS A C 1
ATOM 1377 O O . LYS A 1 178 ? 11.565 8.293 6.076 1.00 91.25 178 LYS A O 1
ATOM 1382 N N . PRO A 1 179 ? 11.608 7.538 8.217 1.00 89.88 179 PRO A N 1
ATOM 1383 C CA . PRO A 1 179 ? 10.302 6.902 8.144 1.00 89.88 179 PRO A CA 1
ATOM 1384 C C . PRO A 1 179 ? 9.214 7.883 7.710 1.00 89.88 179 PRO A C 1
ATOM 1386 O O . PRO A 1 179 ? 9.149 9.017 8.200 1.00 89.88 179 PRO A O 1
ATOM 1389 N N . ILE A 1 180 ? 8.353 7.445 6.796 1.00 91.88 180 ILE A N 1
ATOM 1390 C CA . ILE A 1 180 ? 7.191 8.222 6.370 1.00 91.88 180 ILE A CA 1
ATOM 1391 C C . ILE A 1 180 ? 6.067 7.944 7.357 1.00 91.88 180 ILE A C 1
ATOM 1393 O O . ILE A 1 180 ? 5.547 6.833 7.434 1.00 91.88 180 ILE A O 1
ATOM 1397 N N . LYS A 1 181 ? 5.704 8.967 8.129 1.00 93.25 181 LYS A N 1
ATOM 1398 C CA . LYS A 1 181 ? 4.664 8.859 9.149 1.00 93.25 181 LYS A CA 1
ATOM 1399 C C . LYS A 1 181 ? 3.286 9.127 8.562 1.00 93.25 181 LYS A C 1
ATOM 1401 O O . LYS A 1 181 ? 3.090 10.068 7.787 1.00 93.25 181 LYS A O 1
ATOM 1406 N N . GLY A 1 182 ? 2.324 8.330 8.988 1.00 91.44 182 GLY A N 1
ATOM 1407 C CA . GLY A 1 182 ? 0.914 8.507 8.718 1.00 91.44 182 GLY A CA 1
ATOM 1408 C C . GLY A 1 182 ? 0.081 8.187 9.949 1.00 91.44 182 GLY A C 1
ATOM 1409 O O . GLY A 1 182 ? 0.534 7.537 10.881 1.00 91.44 182 GLY A O 1
ATOM 1410 N N . ARG A 1 183 ? -1.158 8.660 9.923 1.00 93.38 183 ARG A N 1
ATOM 1411 C CA . ARG A 1 183 ? -2.211 8.280 10.859 1.00 93.38 183 ARG A CA 1
ATOM 1412 C C . ARG A 1 183 ? -3.448 7.857 10.092 1.00 93.38 183 ARG A C 1
ATOM 1414 O O . ARG A 1 183 ? -3.779 8.486 9.073 1.00 93.38 183 ARG A O 1
ATOM 1421 N N . THR A 1 184 ? -4.113 6.826 10.592 1.00 92.81 184 THR A N 1
ATOM 1422 C CA . THR A 1 184 ? -5.406 6.364 10.101 1.00 92.81 184 THR A CA 1
ATOM 1423 C C . THR A 1 184 ? -6.347 6.084 11.262 1.00 92.81 184 THR A C 1
ATOM 1425 O O . THR A 1 184 ? -5.957 5.478 12.256 1.00 92.81 184 THR A O 1
ATOM 1428 N N . ASP A 1 185 ? -7.596 6.499 11.104 1.00 92.88 185 ASP A N 1
ATOM 1429 C CA . ASP A 1 185 ? -8.680 6.188 12.023 1.00 92.88 185 ASP A CA 1
ATOM 1430 C C . ASP A 1 185 ? -9.535 5.072 11.427 1.00 92.88 185 ASP A C 1
ATOM 1432 O O . ASP A 1 185 ? -9.880 5.104 10.244 1.00 92.88 185 ASP A O 1
ATOM 1436 N N . ILE A 1 186 ? -9.895 4.087 12.240 1.00 92.75 186 ILE A N 1
ATOM 1437 C CA . ILE A 1 186 ? -10.920 3.103 11.912 1.00 92.75 186 ILE A CA 1
ATOM 1438 C C . ILE A 1 186 ? -12.252 3.726 12.320 1.00 92.75 186 ILE 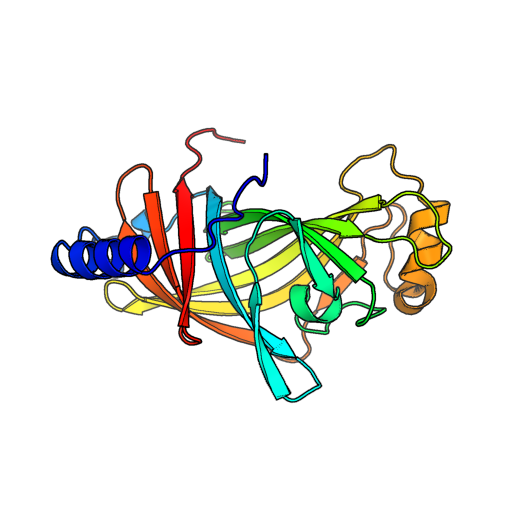A C 1
ATOM 1440 O O . ILE A 1 186 ? -12.478 4.042 13.488 1.00 92.75 186 ILE A O 1
ATOM 1444 N N . ILE A 1 187 ? -13.117 3.973 11.342 1.00 90.44 187 ILE A N 1
ATOM 1445 C CA . ILE A 1 187 ? -14.411 4.634 11.572 1.00 90.44 187 ILE A CA 1
ATOM 1446 C C . ILE A 1 187 ? -15.576 3.642 11.575 1.00 90.44 187 ILE A C 1
ATOM 1448 O O . ILE A 1 187 ? -16.640 3.941 12.110 1.00 90.44 187 ILE A O 1
ATOM 1452 N N . TYR A 1 188 ? -15.357 2.446 11.026 1.00 90.75 188 TYR A N 1
ATOM 1453 C CA . TYR A 1 188 ? -16.284 1.322 11.069 1.00 90.75 188 TYR A CA 1
ATOM 1454 C C . TYR A 1 188 ? -15.504 0.007 10.990 1.00 90.75 188 TYR A C 1
ATOM 1456 O O . TYR A 1 188 ? -14.520 -0.077 10.248 1.00 90.75 188 TYR A O 1
ATOM 1464 N N . MET A 1 189 ? -15.942 -1.000 11.740 1.00 90.56 189 MET A N 1
ATOM 1465 C CA . MET A 1 189 ? -15.369 -2.342 11.753 1.00 90.56 189 MET A CA 1
ATOM 1466 C C . MET A 1 189 ? -16.467 -3.347 12.106 1.00 90.56 189 MET A C 1
ATOM 1468 O O . MET A 1 189 ? -17.194 -3.141 13.070 1.00 90.56 189 MET A O 1
ATOM 1472 N N . ASP A 1 190 ? -16.563 -4.423 11.341 1.00 89.25 190 ASP A N 1
ATOM 1473 C CA . ASP A 1 190 ? -17.273 -5.645 11.715 1.00 89.25 190 ASP A CA 1
ATOM 1474 C C . ASP A 1 190 ? -16.420 -6.873 11.323 1.00 89.25 190 ASP A C 1
ATOM 1476 O O . ASP A 1 190 ? -15.225 -6.740 11.029 1.00 89.25 190 ASP A O 1
ATOM 1480 N N . ASP A 1 191 ? -17.013 -8.068 11.337 1.00 87.12 191 ASP A N 1
ATOM 1481 C CA . ASP A 1 191 ? -16.333 -9.336 11.031 1.00 87.12 191 ASP A CA 1
ATOM 1482 C C . ASP A 1 191 ? -15.890 -9.484 9.560 1.00 87.12 191 ASP A C 1
ATOM 1484 O O . ASP A 1 191 ? -15.174 -10.430 9.215 1.00 87.12 191 ASP A O 1
ATOM 1488 N N . GLU A 1 192 ? -16.344 -8.605 8.666 1.00 90.06 192 GLU A N 1
ATOM 1489 C CA . GLU A 1 192 ? -16.060 -8.650 7.234 1.00 90.06 192 GLU A CA 1
ATOM 1490 C C . GLU A 1 192 ? -15.480 -7.337 6.706 1.00 90.06 192 GLU A C 1
ATOM 1492 O O . GLU A 1 192 ? -14.553 -7.372 5.903 1.00 90.06 192 GLU A O 1
ATOM 1497 N N . ILE A 1 193 ? -15.981 -6.184 7.132 1.00 91.12 193 ILE A N 1
ATOM 1498 C CA . ILE A 1 193 ? -15.687 -4.876 6.556 1.00 91.12 193 ILE A CA 1
ATOM 1499 C C . ILE A 1 193 ? -14.969 -3.979 7.558 1.00 91.12 193 ILE A C 1
ATOM 1501 O O . ILE A 1 193 ? -15.332 -3.866 8.728 1.00 91.12 193 ILE A O 1
ATOM 1505 N N . ARG A 1 194 ? -13.970 -3.244 7.060 1.00 92.19 194 ARG A N 1
ATOM 1506 C CA . ARG A 1 194 ? -13.339 -2.128 7.770 1.00 92.19 194 ARG A CA 1
ATOM 1507 C C . ARG A 1 194 ? -13.356 -0.881 6.909 1.00 92.19 194 ARG A C 1
ATOM 1509 O O . ARG A 1 194 ? -13.059 -0.929 5.717 1.00 92.19 194 ARG A O 1
ATOM 1516 N N . ILE A 1 195 ? -13.665 0.258 7.518 1.00 91.69 195 ILE A N 1
ATOM 1517 C CA . ILE A 1 195 ? -13.563 1.560 6.860 1.00 91.69 195 ILE A CA 1
ATOM 1518 C C . ILE A 1 195 ? -12.513 2.375 7.591 1.00 91.69 195 ILE A C 1
ATOM 1520 O O . ILE A 1 195 ? -12.643 2.667 8.781 1.00 91.69 195 ILE A O 1
ATOM 1524 N N . HIS A 1 196 ? -11.463 2.730 6.861 1.00 91.94 196 HIS A N 1
ATOM 1525 C CA . HIS A 1 196 ? -10.369 3.544 7.364 1.00 91.94 196 HIS A CA 1
ATOM 1526 C C . HIS A 1 196 ? -10.470 4.955 6.787 1.00 91.94 196 HIS A C 1
ATOM 1528 O O . HIS A 1 196 ? -10.783 5.139 5.607 1.00 91.94 196 HIS A O 1
ATOM 1534 N N . ARG A 1 197 ? -10.152 5.951 7.611 1.00 89.56 197 ARG A N 1
ATOM 1535 C CA . ARG A 1 197 ? -9.973 7.348 7.226 1.00 89.56 197 ARG A CA 1
ATOM 1536 C C . ARG A 1 197 ? -8.548 7.775 7.564 1.00 89.56 197 ARG A C 1
ATOM 1538 O O . ARG A 1 197 ? -8.185 7.917 8.725 1.00 89.56 197 ARG A O 1
ATOM 1545 N N . GLY A 1 198 ? -7.739 8.021 6.542 1.00 88.25 198 GLY A N 1
ATOM 1546 C CA . GLY A 1 198 ? -6.411 8.597 6.716 1.00 88.25 198 GLY A CA 1
ATOM 1547 C C . GLY A 1 198 ? -6.487 10.078 7.092 1.00 88.25 198 GLY A C 1
ATOM 1548 O O . GLY A 1 198 ? -7.339 10.810 6.588 1.00 88.25 198 GLY A O 1
ATOM 1549 N N . HIS A 1 199 ? -5.533 10.562 7.889 1.00 83.19 199 HIS A N 1
ATOM 1550 C CA . HIS A 1 199 ? -5.449 11.969 8.326 1.00 83.19 199 HIS A CA 1
ATOM 1551 C C . HIS A 1 199 ? -5.394 13.007 7.184 1.00 83.19 199 HIS A C 1
ATOM 1553 O O . HIS A 1 199 ? -5.687 14.179 7.395 1.00 83.19 199 HIS A O 1
ATOM 1559 N N . LYS A 1 200 ? -5.039 12.598 5.955 1.00 78.62 200 LYS A N 1
ATOM 1560 C CA . LYS A 1 200 ? -5.088 13.452 4.749 1.00 78.62 200 LYS A CA 1
ATOM 1561 C C . LYS A 1 200 ? -6.451 13.439 4.040 1.00 78.62 200 LYS A C 1
ATOM 1563 O O . LYS A 1 200 ? -6.553 13.907 2.907 1.00 78.62 200 LYS A O 1
ATOM 1568 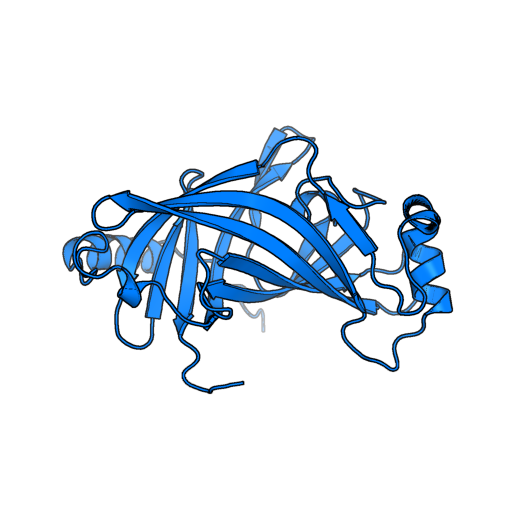N N . GLY A 1 201 ? -7.484 12.893 4.680 1.00 76.69 201 GLY A N 1
ATOM 1569 C CA . GLY A 1 201 ? -8.850 12.808 4.158 1.00 76.69 201 GLY A CA 1
ATOM 1570 C C . GLY A 1 201 ? -9.084 11.667 3.167 1.00 76.69 201 GLY A C 1
ATOM 1571 O O . GLY A 1 201 ? -10.139 11.623 2.541 1.00 76.69 201 GLY A O 1
ATOM 1572 N N . GLY A 1 202 ? -8.115 10.762 2.996 1.00 82.50 202 GLY A N 1
ATOM 1573 C CA . GLY A 1 202 ? -8.321 9.546 2.212 1.00 82.50 202 GLY A CA 1
ATOM 1574 C C . GLY A 1 202 ? -9.246 8.582 2.950 1.00 82.50 202 GLY A C 1
ATOM 1575 O O . GLY A 1 202 ? -9.159 8.474 4.171 1.00 82.50 202 GLY A O 1
ATOM 1576 N N . VAL A 1 203 ? -10.118 7.888 2.225 1.00 85.88 203 VAL A N 1
ATOM 1577 C CA . VAL A 1 203 ? -11.021 6.875 2.790 1.00 85.88 203 VAL A CA 1
ATOM 1578 C C . VAL A 1 203 ? -10.843 5.578 2.020 1.00 85.88 203 VAL A C 1
ATOM 1580 O O . VAL A 1 203 ? -10.867 5.594 0.789 1.00 85.88 203 VAL A O 1
ATOM 1583 N N . SER A 1 204 ? -10.695 4.464 2.730 1.00 88.50 204 SER A N 1
ATOM 1584 C CA . SER A 1 204 ? -10.649 3.125 2.141 1.00 88.50 204 SER A CA 1
ATOM 1585 C C . SER A 1 204 ? -11.665 2.211 2.810 1.00 88.50 204 SER A C 1
ATOM 1587 O O . SER A 1 204 ? -11.717 2.122 4.036 1.00 88.50 204 SER A O 1
ATOM 1589 N N . VAL A 1 205 ? -12.447 1.526 1.985 1.00 90.88 205 VAL A N 1
ATOM 1590 C CA . VAL A 1 205 ? -13.343 0.436 2.356 1.00 90.88 205 VAL A CA 1
ATOM 1591 C C . VAL A 1 205 ? -12.618 -0.864 2.055 1.00 90.88 205 VAL A C 1
ATOM 1593 O O . VAL A 1 205 ? -12.188 -1.108 0.924 1.00 90.88 205 VAL A O 1
ATOM 1596 N N . LEU A 1 206 ? -12.468 -1.672 3.087 1.00 92.81 206 LEU A N 1
ATOM 1597 C CA . LEU A 1 206 ? -11.637 -2.857 3.103 1.00 92.81 206 LEU A CA 1
ATOM 1598 C C . LEU A 1 206 ? -12.480 -4.056 3.520 1.00 92.81 206 LEU A C 1
ATOM 1600 O O . LEU A 1 206 ? -13.411 -3.905 4.309 1.00 92.81 206 LEU A O 1
ATOM 1604 N N . ARG A 1 207 ? -12.113 -5.237 3.034 1.00 93.75 207 ARG A N 1
ATOM 1605 C CA . ARG A 1 207 ? -12.700 -6.508 3.453 1.00 93.75 207 ARG A CA 1
ATOM 1606 C C . ARG A 1 207 ? -11.647 -7.405 4.082 1.00 93.75 207 ARG A C 1
ATOM 1608 O O . ARG A 1 207 ? -10.588 -7.593 3.491 1.00 93.75 207 ARG A O 1
ATOM 1615 N N . LEU A 1 208 ? -11.947 -7.980 5.238 1.00 93.12 208 LEU A N 1
ATOM 1616 C CA . LEU A 1 208 ? -11.136 -9.003 5.883 1.00 93.12 208 LEU A CA 1
ATOM 1617 C C . LEU A 1 208 ? -11.179 -10.296 5.068 1.00 93.12 208 LEU A C 1
ATOM 1619 O O . LEU A 1 208 ? -12.247 -10.846 4.797 1.00 93.12 208 LEU A O 1
ATOM 1623 N N . LEU A 1 209 ? -10.006 -10.772 4.661 1.00 90.94 209 LEU A N 1
ATOM 1624 C CA . LEU A 1 209 ? -9.859 -12.082 4.046 1.00 90.94 209 LEU A CA 1
ATOM 1625 C C . LEU A 1 209 ? -9.797 -13.128 5.158 1.00 90.94 209 LEU A C 1
ATOM 1627 O O . LEU A 1 209 ? -8.947 -13.056 6.042 1.00 90.94 209 LEU A O 1
ATOM 1631 N N . LYS A 1 210 ? -10.740 -14.073 5.121 1.00 80.69 210 LYS A N 1
ATOM 1632 C CA . LYS A 1 210 ? -10.873 -15.147 6.118 1.00 80.69 210 LYS A CA 1
ATOM 1633 C C . LYS A 1 210 ? -10.004 -16.365 5.805 1.00 80.69 210 LYS A C 1
ATOM 1635 O O . LYS A 1 210 ? -9.887 -17.248 6.649 1.00 80.69 210 LYS A O 1
ATOM 1640 N N . ASP A 1 211 ? -9.407 -16.405 4.618 1.00 64.94 211 ASP A N 1
ATOM 1641 C CA . ASP A 1 211 ? -8.566 -17.519 4.205 1.00 64.94 211 ASP A CA 1
ATOM 1642 C C . ASP A 1 211 ? -7.177 -17.405 4.856 1.00 64.94 211 ASP A C 1
ATOM 1644 O O . ASP A 1 211 ? -6.526 -16.360 4.725 1.00 64.94 211 ASP A O 1
ATOM 1648 N N . PRO A 1 212 ? -6.703 -18.454 5.551 1.00 48.22 212 PRO A N 1
ATOM 1649 C CA . PRO A 1 212 ? -5.299 -18.561 5.909 1.00 48.22 212 PRO A CA 1
ATOM 1650 C C . PRO A 1 212 ? -4.463 -18.752 4.634 1.00 48.22 212 PRO A C 1
ATOM 1652 O O . PRO A 1 212 ? -4.901 -19.410 3.690 1.00 48.22 212 PRO A O 1
ATOM 1655 N N . ILE A 1 213 ? -3.270 -18.155 4.612 1.00 48.38 213 ILE A N 1
ATOM 1656 C CA . ILE A 1 213 ? -2.223 -18.464 3.624 1.00 48.38 213 ILE A CA 1
ATOM 1657 C C . ILE A 1 213 ? -1.633 -19.829 3.964 1.00 48.38 213 ILE A C 1
ATOM 1659 O O . ILE A 1 213 ? -1.362 -20.043 5.169 1.00 48.38 213 ILE A O 1
#

pLDDT: mean 84.58, std 13.83, range [31.78, 96.94]

Secondary structure (DSSP, 8-state):
-------S-HHHHHHHHHHHHH-----TTT-GGGG-EEEEEEEEEEEEE-TTS-EEEEESSS-EEEHHHHTTT-SSSTT-EEEEEEEEEEESTTSSSEEEEEEEEEEPPTTS---EEEEEEEEEEEEEEETTEEEEEEEEEEEEESSTTS-HHHHHHHTGGGGGGB-TTS-EEEEEEEEEEEEEEEEEE-SSEEEEEETTS-EEEEEE-----

Sequence (213 aa):
METSKQGLNDKCMSIVASLEQLRHVPDLVANPDAVKGRLIGLKGKYKENRMDGKQRYLDFEGSPTTLGASSFMALKPPNLDIVLYTSYQDVCMDGQDSYALVVDVDVQNPDGGNPLPAQIANRARFSIVGPNSLDVEFYSVEIKPRFPETDLDAWISIFKEANSQINENGVICAEHKKPIKGRTDIIYMDDEIRIHRGHKGGVSVLRLLKDPI

Radius of gyration: 17.92 Å; chains: 1; bounding box: 47×40×51 Å

InterPro domains:
  IPR006843 Plastid lipid-associated protein/fibrillin conserved domain [PF04755] (114-206)

Foldseek 3Di:
DDDPPDDPDVVNVVVLVVLLVVQPQFQCVVVVCQPAAKKKFPWKWDWDQDPVRDTDTAIQAQGKDFPCRVFVNFAPPRRFIKGWHIWMWHACPPVAQKIKIKTWIWTDQPVRDDTFTKIKIFIWGWDDPTRFKIKIWGFKMKMAGPDQPTPLVSLCVRRVVQNVQQDPRRMGMGTDPGTDIWMKGFSDDDPFWTWIATPNRMITIITGDPDDD

Organism: Ceratopteris richardii (NCBI:txid49495)